Protein 4Z8G (pdb70)

Organism: Homo sapiens (NCBI:txid9606)

Structure (mmCIF, N/CA/C/O backbone):
data_4Z8G
#
_entry.id   4Z8G
#
_cell.length_a   53.468
_cell.length_b   53.936
_cell.length_c   75.604
_cell.angle_alpha   90.00
_cell.angle_beta   90.00
_cell.angle_gamma   90.00
#
_symmetry.space_group_name_H-M   'P 21 21 21'
#
loop_
_entity.id
_entity.type
_entity.pdbx_description
1 polymer 'Tropomodulin-1, Leiomodin-1 chimera (TP1 ABS2)'
2 non-polymer 'NICKEL (II) ION'
3 water water
#
loop_
_atom_site.group_PDB
_atom_site.id
_atom_site.type_symbol
_atom_site.label_atom_id
_atom_site.label_alt_id
_atom_site.label_comp_id
_atom_site.label_asym_id
_atom_site.label_entity_id
_atom_site.label_seq_id
_atom_site.pdbx_PDB_ins_code
_atom_site.Cartn_x
_atom_site.Cartn_y
_atom_site.Cartn_z
_atom_site.occupancy
_atom_site.B_iso_or_equiv
_atom_site.auth_seq_id
_atom_site.auth_comp_id
_atom_site.auth_asym_id
_atom_site.auth_atom_id
_atom_site.pdbx_PDB_model_num
ATOM 1 N N . GLU A 1 17 ? -12.576 45.287 -10.926 1.00 47.67 177 GLU A N 1
ATOM 2 C CA . GLU A 1 17 ? -13.909 44.961 -10.400 1.00 55.38 177 GLU A CA 1
ATOM 3 C C . GLU A 1 17 ? -13.767 44.551 -8.903 1.00 91.02 177 GLU A C 1
ATOM 4 O O . GLU A 1 17 ? -14.041 45.393 -8.046 1.00 85.82 177 GLU A O 1
ATOM 15 N N . PRO A 1 18 ? -13.317 43.301 -8.570 1.00 81.98 178 PRO A N 1
ATOM 16 C CA . PRO A 1 18 ? -13.057 43.098 -7.128 1.00 46.90 178 PRO A CA 1
ATOM 17 C C . PRO A 1 18 ? -11.872 43.902 -6.585 1.00 47.56 178 PRO A C 1
ATOM 18 O O . PRO A 1 18 ? -10.997 44.359 -7.333 1.00 78.96 178 PRO A O 1
ATOM 29 N N . ASN A 1 19 ? -11.850 44.038 -5.268 1.00 43.82 179 ASN A N 1
ATOM 30 C CA . ASN A 1 19 ? -10.998 44.997 -4.581 1.00 42.56 179 ASN A CA 1
ATOM 31 C C . ASN A 1 19 ? -10.892 44.589 -3.114 1.00 37.42 179 ASN A C 1
ATOM 32 O O . ASN A 1 19 ? -11.479 43.595 -2.727 1.00 62.45 179 ASN A O 1
ATOM 43 N N . SER A 1 20 ? -10.209 45.390 -2.302 1.00 76.63 180 SER A N 1
ATOM 44 C CA . SER A 1 20 ? -9.931 45.053 -0.892 1.00 60.89 180 SER A CA 1
ATOM 45 C C . SER A 1 20 ? -11.186 44.709 -0.096 1.00 57.46 180 SER A C 1
ATOM 46 O O . SER A 1 20 ? -11.105 44.014 0.940 1.00 42.10 180 SER A O 1
ATOM 54 N N . THR A 1 21 ? -12.330 45.221 -0.565 1.00 68.04 181 THR A N 1
ATOM 55 C CA . THR A 1 21 ? -13.616 44.930 0.065 1.00 47.48 181 THR A CA 1
ATOM 56 C C . THR A 1 21 ? -13.912 43.464 -0.043 1.00 72.90 181 THR A C 1
ATOM 57 O O . THR A 1 21 ? -14.126 42.785 0.983 1.00 70.15 181 THR A O 1
ATOM 68 N N . ASP A 1 22 ? -13.918 42.986 -1.296 1.00 41.56 182 ASP A N 1
ATOM 69 C CA . ASP A 1 22 ? -14.220 41.606 -1.564 1.00 31.48 182 ASP A CA 1
ATOM 70 C C . ASP A 1 22 ? -13.181 40.747 -0.909 1.00 33.22 182 ASP A C 1
ATOM 71 O O . ASP A 1 22 ? -13.501 39.695 -0.420 1.00 34.46 182 ASP A O 1
ATOM 80 N N . VAL A 1 23 ? -11.931 41.193 -0.888 1.00 31.30 183 VAL A N 1
ATOM 81 C CA . VAL A 1 23 ? -10.888 40.351 -0.313 1.00 29.43 183 VAL A CA 1
ATOM 82 C C . VAL A 1 23 ? -11.154 40.076 1.178 1.00 25.55 183 VAL A C 1
ATOM 83 O O . VAL A 1 23 ? -11.051 38.949 1.618 1.00 27.99 183 VAL A O 1
ATOM 96 N N . GLU A 1 24 ? -11.517 41.085 1.955 1.00 26.73 184 GLU A N 1
ATOM 97 C CA . GLU A 1 24 ? -11.754 40.856 3.381 1.00 26.56 184 GLU A CA 1
ATOM 98 C C . GLU A 1 24 ? -13.010 40.003 3.540 1.00 26.74 184 GLU A C 1
ATOM 99 O O . GLU A 1 24 ? -13.021 39.029 4.286 1.00 29.45 184 GLU A O 1
ATOM 111 N N . GLU A 1 25 ? -14.054 40.308 2.785 1.00 32.49 185 GLU A N 1
ATOM 112 C CA . GLU A 1 25 ? -15.330 39.613 2.960 1.00 29.20 185 GLU A CA 1
ATOM 113 C C . GLU A 1 25 ? -15.262 38.139 2.511 1.00 39.65 185 GLU A C 1
ATOM 114 O O . GLU A 1 25 ? -15.810 37.245 3.163 1.00 34.51 185 GLU A O 1
ATOM 126 N N . THR A 1 26 ? -14.610 37.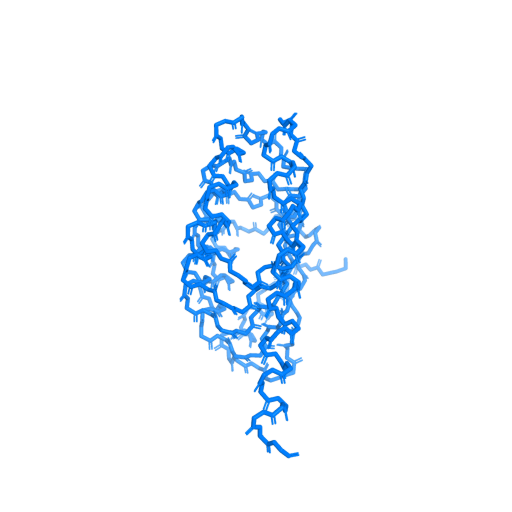890 1.380 1.00 27.39 186 THR A N 1
ATOM 127 C CA . THR A 1 26 ? -14.452 36.540 0.899 1.00 38.43 186 THR A CA 1
ATOM 128 C C . THR A 1 26 ? -13.668 35.710 1.918 1.00 26.93 186 THR A C 1
ATOM 129 O O . THR A 1 26 ? -13.995 34.570 2.167 1.00 30.40 186 THR A O 1
ATOM 140 N N . LEU A 1 27 ? -12.633 36.298 2.507 1.00 25.55 187 LEU A N 1
ATOM 141 C CA . LEU A 1 27 ? -11.826 35.600 3.505 1.00 30.35 187 LEU A CA 1
ATOM 142 C C . LEU A 1 27 ? -12.678 35.145 4.704 1.00 29.11 187 LEU A C 1
ATOM 143 O O . LEU A 1 27 ? -12.533 34.028 5.178 1.00 27.30 187 LEU A O 1
ATOM 159 N N . GLU A 1 28 ? -13.593 36.003 5.159 1.00 28.92 188 GLU A N 1
ATOM 160 C CA . GLU A 1 28 ? -14.475 35.668 6.259 1.00 37.36 188 GLU A CA 1
ATOM 161 C C . GLU A 1 28 ? -15.315 34.465 5.881 1.00 34.15 188 GLU A C 1
ATOM 162 O O . GLU A 1 28 ? -15.468 33.507 6.651 1.00 44.17 188 GLU A O 1
ATOM 174 N N . ARG A 1 29 ? -15.822 34.514 4.657 1.00 48.99 189 ARG A N 1
ATOM 175 C CA . ARG A 1 29 ? -16.650 33.455 4.099 1.00 60.08 189 ARG A CA 1
ATOM 176 C C . ARG A 1 29 ? -15.949 32.101 4.039 1.00 53.66 189 ARG A C 1
ATOM 177 O O . ARG A 1 29 ? -16.586 31.052 4.223 1.00 48.05 189 ARG A O 1
ATOM 198 N N . ILE A 1 30 ? -14.643 32.134 3.759 1.00 40.49 190 ILE A N 1
ATOM 199 C CA . ILE A 1 30 ? -13.814 30.935 3.782 1.00 38.07 190 ILE A CA 1
ATOM 200 C C . ILE A 1 30 ? -13.701 30.391 5.211 1.00 37.67 190 ILE A C 1
ATOM 201 O O . ILE A 1 30 ? -13.885 29.194 5.440 1.00 33.62 190 ILE A O 1
ATOM 217 N N . LYS A 1 31 ? -13.365 31.274 6.154 1.00 32.16 191 LYS A N 1
ATOM 218 C CA . LYS A 1 31 ? -13.266 30.904 7.566 1.00 37.79 191 LYS A CA 1
ATOM 219 C C . LYS A 1 31 ? -14.586 30.338 8.102 1.00 39.97 191 LYS A C 1
ATOM 220 O O . LYS A 1 31 ? -14.581 29.453 8.954 1.00 43.94 191 LYS A O 1
ATOM 239 N N . ASN A 1 32 ? -15.705 30.839 7.584 1.00 39.83 192 ASN A N 1
ATOM 240 C CA . ASN A 1 32 ? -17.021 30.363 8.004 1.00 46.26 192 ASN A CA 1
ATOM 241 C C . ASN A 1 32 ? -17.421 29.094 7.270 1.00 49.45 192 ASN A C 1
ATOM 242 O O . ASN A 1 32 ? -18.498 28.548 7.524 1.00 59.04 192 ASN A O 1
ATOM 253 N N . ASN A 1 33 ? -16.585 28.645 6.333 1.00 44.77 193 ASN A N 1
ATOM 254 C CA . ASN A 1 33 ? -16.890 27.459 5.551 1.00 44.48 193 ASN A CA 1
ATOM 255 C C . ASN A 1 33 ? -18.210 27.619 4.783 1.00 47.08 193 ASN A C 1
ATOM 256 O O . ASN A 1 33 ? -18.963 26.659 4.654 1.00 50.67 193 ASN A O 1
ATOM 267 N N . ASP A 1 34 ? -18.470 28.807 4.233 1.00 45.89 194 ASP A N 1
ATOM 268 C CA . ASP A 1 34 ? -19.733 29.045 3.532 1.00 49.25 194 ASP A CA 1
ATOM 269 C C . ASP A 1 34 ? -19.964 28.008 2.388 1.00 52.69 194 ASP A C 1
ATOM 270 O O . ASP A 1 34 ? -19.179 27.922 1.453 1.00 49.16 194 ASP A O 1
ATOM 279 N N . PRO A 1 35 ? -21.052 27.219 2.458 1.00 58.51 195 PRO A N 1
ATOM 280 C CA . PRO A 1 35 ? -21.238 26.181 1.425 1.00 61.02 195 PRO A CA 1
ATOM 281 C C . PRO A 1 35 ? -21.443 26.740 0.028 1.00 56.48 195 PRO A C 1
ATOM 282 O O . PRO A 1 35 ? -21.257 26.026 -0.928 1.00 57.60 195 PRO A O 1
ATOM 293 N N . LYS A 1 36 ? -21.794 28.008 -0.089 1.00 56.68 196 LYS A N 1
ATOM 294 C CA . LYS A 1 36 ? -22.041 28.597 -1.398 1.00 62.17 196 LYS A CA 1
ATOM 295 C C . LYS A 1 36 ? -20.759 29.165 -2.036 1.00 65.44 196 LYS A C 1
ATOM 296 O O . LYS A 1 36 ? -20.803 29.699 -3.154 1.00 51.72 196 LYS A O 1
ATOM 315 N N . LEU A 1 37 ? -19.623 29.062 -1.342 1.00 49.62 197 LEU A N 1
ATOM 316 C CA . LEU A 1 37 ? -18.383 29.535 -1.940 1.00 48.12 197 LEU A CA 1
ATOM 317 C C . LEU A 1 37 ? -17.510 28.324 -2.315 1.00 41.93 197 LEU A C 1
ATOM 318 O O . LEU A 1 37 ? -16.778 27.752 -1.501 1.00 40.86 197 LEU A O 1
ATOM 334 N N . GLU A 1 38 ? -17.595 27.986 -3.594 1.00 42.79 198 GLU A N 1
ATOM 335 C CA . GLU A 1 38 ? -16.848 26.880 -4.163 1.00 49.73 198 GLU A CA 1
ATOM 336 C C . GLU A 1 38 ? -15.608 27.263 -4.972 1.00 51.79 198 GLU A C 1
ATOM 337 O O . GLU A 1 38 ? -14.756 26.399 -5.276 1.00 40.00 198 GLU A O 1
ATOM 349 N N . GLU A 1 39 ? -15.510 28.559 -5.278 1.00 48.04 199 GLU A N 1
ATOM 350 C CA . GLU A 1 39 ? -14.425 29.121 -6.083 1.00 34.48 199 GLU A CA 1
ATOM 351 C C . GLU A 1 39 ? -13.948 30.457 -5.503 1.00 31.66 199 GLU A C 1
ATOM 352 O O . GLU A 1 39 ? -14.738 31.380 -5.312 1.00 39.78 199 GLU A O 1
ATOM 364 N N . VAL A 1 40 ? -12.649 30.556 -5.224 1.00 36.57 200 VAL A N 1
ATOM 365 C CA . VAL A 1 40 ? -12.022 31.813 -4.794 1.00 36.51 200 VAL A CA 1
ATOM 366 C C . VAL A 1 40 ? -11.111 32.272 -5.955 1.00 37.64 200 VAL A C 1
ATOM 367 O O . VAL A 1 40 ? -10.209 31.512 -6.396 1.00 26.77 200 VAL A O 1
ATOM 380 N N . ASN A 1 41 ? -11.379 33.460 -6.484 1.00 26.32 201 ASN A N 1
ATOM 381 C CA . ASN A 1 41 ? -10.571 34.045 -7.550 1.00 34.32 201 ASN A CA 1
ATOM 382 C C . ASN A 1 41 ? -10.100 35.458 -7.195 1.00 34.29 201 ASN A C 1
ATOM 383 O O . ASN A 1 41 ? -10.862 36.431 -7.198 1.00 26.28 201 ASN A O 1
ATOM 394 N N . LEU A 1 42 ? -8.807 35.537 -6.923 1.00 20.38 202 LEU A N 1
ATOM 395 C CA . LEU A 1 42 ? -8.134 36.766 -6.596 1.00 16.86 202 LEU A CA 1
ATOM 396 C C . LEU A 1 42 ? -7.345 37.340 -7.771 1.00 21.40 202 LEU A C 1
ATOM 397 O O . LEU A 1 42 ? -6.593 38.307 -7.617 1.00 21.61 202 LEU A O 1
ATOM 413 N N . ASN A 1 43 ? -7.460 36.688 -8.914 1.00 16.32 203 ASN A N 1
ATOM 414 C CA . ASN A 1 43 ? -6.615 36.977 -10.068 1.00 19.77 203 ASN A CA 1
ATOM 415 C C . ASN A 1 43 ? -6.585 38.468 -10.381 1.00 25.76 203 ASN A C 1
ATOM 416 O O . ASN A 1 43 ? -7.596 39.154 -10.420 1.00 28.51 203 ASN A O 1
ATOM 427 N N . ASN A 1 44 ? -5.373 38.962 -10.537 1.00 19.38 204 ASN A N 1
ATOM 428 C CA . ASN A 1 44 ? -5.143 40.325 -11.019 1.00 26.49 204 ASN A CA 1
ATOM 429 C C . ASN A 1 44 ? -5.473 41.369 -9.974 1.00 27.51 204 ASN A C 1
ATOM 430 O O . ASN A 1 44 ? -5.407 42.543 -10.284 1.00 21.02 204 ASN A O 1
ATOM 441 N N . ILE A 1 45 ? -5.894 40.971 -8.767 1.00 23.98 205 ILE A N 1
ATOM 442 C CA . ILE A 1 45 ? -6.118 41.963 -7.715 1.00 26.78 205 ILE A CA 1
ATOM 443 C C . ILE A 1 45 ? -4.765 42.386 -7.118 1.00 19.90 205 ILE A C 1
ATOM 444 O O . ILE A 1 45 ? -3.983 41.566 -6.651 1.00 23.13 205 ILE A O 1
ATOM 460 N N . ARG A 1 46 ? -4.462 43.665 -7.256 1.00 21.74 206 ARG A N 1
ATOM 461 C CA . ARG A 1 46 ? -3.195 44.285 -6.798 1.00 28.08 206 ARG A CA 1
ATOM 462 C C . ARG A 1 46 ? -3.236 44.731 -5.345 1.00 35.13 206 ARG A C 1
ATOM 463 O O . ARG A 1 46 ? -4.308 44.985 -4.809 1.00 23.12 206 ARG A O 1
ATOM 484 N N . ASN A 1 47 ? -2.079 44.813 -4.708 1.00 31.57 207 ASN A N 1
ATOM 485 C CA . ASN A 1 47 ? -1.999 45.395 -3.375 1.00 49.64 207 ASN A CA 1
ATOM 486 C C . ASN A 1 47 ? -2.732 44.603 -2.305 1.00 31.16 207 ASN A C 1
ATOM 487 O O . ASN A 1 47 ? -3.194 45.157 -1.301 1.00 31.19 207 ASN A O 1
ATOM 498 N N . ILE A 1 48 ? -2.873 43.302 -2.519 1.00 30.81 208 ILE A N 1
ATOM 499 C CA . ILE A 1 48 ? -3.282 42.424 -1.428 1.00 30.37 208 ILE A CA 1
ATOM 500 C C . ILE A 1 48 ? -2.031 42.231 -0.578 1.00 28.62 208 ILE A C 1
ATOM 501 O O . ILE A 1 48 ? -0.979 41.849 -1.102 1.00 29.02 208 ILE A O 1
ATOM 517 N N . PRO A 1 49 ? -2.118 42.542 0.719 1.00 30.27 209 PRO A N 1
ATOM 518 C CA . PRO A 1 49 ? -0.961 42.265 1.570 1.00 35.46 209 PRO A CA 1
ATOM 519 C C . PRO A 1 49 ? -0.590 40.797 1.553 1.00 32.91 209 PRO A C 1
ATOM 520 O O . PRO A 1 49 ? -1.486 39.924 1.654 1.00 28.11 209 PRO A O 1
ATOM 531 N N . ILE A 1 50 ? 0.707 40.542 1.468 1.00 21.09 210 ILE A N 1
ATOM 532 C CA . ILE A 1 50 ? 1.206 39.188 1.617 1.00 29.33 210 ILE A CA 1
ATOM 533 C C . ILE A 1 50 ? 0.548 38.471 2.815 1.00 28.45 210 ILE A C 1
ATOM 534 O O . ILE A 1 50 ? 0.091 37.352 2.643 1.00 24.70 210 ILE A O 1
ATOM 550 N N . PRO A 1 51 ? 0.458 39.114 4.009 1.00 28.12 211 PRO A N 1
ATOM 551 C CA . PRO A 1 51 ? -0.153 38.332 5.110 1.00 27.54 211 PRO A CA 1
ATOM 552 C C . PRO A 1 51 ? -1.635 38.048 4.900 1.00 37.45 211 PRO A C 1
ATOM 553 O O . PRO A 1 51 ? -2.198 37.097 5.487 1.00 26.42 211 PRO A O 1
ATOM 564 N N . THR A 1 52 ? -2.289 38.874 4.088 1.00 33.40 212 THR A N 1
ATOM 565 C CA . THR A 1 52 ? -3.667 38.555 3.744 1.00 35.69 212 THR A CA 1
ATOM 566 C C . THR A 1 52 ? -3.698 37.323 2.843 1.00 25.65 212 THR A C 1
ATOM 567 O O . THR A 1 52 ? -4.513 36.424 3.073 1.00 30.25 212 THR A O 1
ATOM 578 N N . LEU A 1 53 ? -2.792 37.251 1.861 1.00 31.91 213 LEU A N 1
ATOM 579 C CA . LEU A 1 53 ? -2.718 36.060 0.996 1.00 27.30 213 LEU A CA 1
ATOM 580 C C . LEU A 1 53 ? -2.420 34.822 1.858 1.00 24.93 213 LEU A C 1
ATOM 581 O O . LEU A 1 53 ? -3.028 33.783 1.677 1.00 23.73 213 LEU A O 1
ATOM 597 N N . LYS A 1 54 ? -1.523 34.958 2.830 1.00 40.47 214 LYS A N 1
ATOM 598 C CA . LYS A 1 54 ? -1.249 33.864 3.752 1.00 34.81 214 LYS A CA 1
ATOM 599 C C . LYS A 1 54 ? -2.492 33.476 4.523 1.00 34.80 214 LYS A C 1
ATOM 600 O O . LYS A 1 54 ? -2.750 32.302 4.764 1.00 26.00 214 LYS A O 1
ATOM 619 N N . ALA A 1 55 ? -3.277 34.454 4.925 1.00 31.12 215 ALA A N 1
ATOM 620 C CA . ALA A 1 55 ? -4.437 34.126 5.747 1.00 28.84 215 ALA A CA 1
ATOM 621 C C . ALA A 1 55 ? -5.436 33.314 4.943 1.00 27.11 215 ALA A C 1
ATOM 622 O O . ALA A 1 55 ? -6.127 32.452 5.492 1.00 28.77 215 ALA A O 1
ATOM 629 N N . TYR A 1 56 ? -5.513 33.595 3.640 1.00 23.85 216 TYR A N 1
ATOM 630 C CA . TYR A 1 56 ? -6.365 32.826 2.734 1.00 32.97 216 TYR A CA 1
ATOM 631 C C . TYR A 1 56 ? -5.988 31.353 2.760 1.00 35.79 216 TYR A C 1
ATOM 632 O O . TYR A 1 56 ? -6.849 30.458 2.827 1.00 27.48 216 TYR A O 1
ATOM 650 N N . ALA A 1 57 ? -4.683 31.126 2.663 1.00 25.52 217 ALA A N 1
ATOM 651 C CA . ALA A 1 57 ? -4.123 29.786 2.680 1.00 28.48 217 ALA A CA 1
ATOM 652 C C . ALA A 1 57 ? -4.459 29.099 3.994 1.00 27.37 217 ALA A C 1
ATOM 653 O O . ALA A 1 57 ? -4.921 27.956 3.997 1.00 32.47 217 ALA A O 1
ATOM 660 N N . GLU A 1 58 ? -4.255 29.810 5.101 1.00 30.96 218 GLU A N 1
ATOM 661 C CA . GLU A 1 58 ? -4.501 29.276 6.445 1.00 34.68 218 GLU A CA 1
ATOM 662 C C . GLU A 1 58 ? -5.981 28.928 6.627 1.00 41.60 218 GLU A C 1
ATOM 663 O O . GLU A 1 58 ? -6.332 27.872 7.142 1.00 42.99 218 GLU A O 1
ATOM 675 N N . ALA A 1 59 ? -6.852 29.812 6.185 1.00 35.94 219 ALA A N 1
ATOM 676 C CA . ALA A 1 59 ? -8.278 29.579 6.287 1.00 33.34 219 ALA A CA 1
ATOM 677 C C . ALA A 1 59 ? -8.728 28.390 5.462 1.00 37.25 219 ALA A C 1
ATOM 678 O O . ALA A 1 59 ? -9.737 27.754 5.776 1.00 44.72 219 ALA A O 1
ATOM 685 N N . LEU A 1 60 ? -8.028 28.124 4.357 1.00 39.91 220 LEU A N 1
ATOM 686 C CA . LEU A 1 60 ? -8.524 27.126 3.420 1.00 34.24 220 LEU A CA 1
ATOM 687 C C . LEU A 1 60 ? -8.212 25.722 3.922 1.00 35.65 220 LEU A C 1
ATOM 688 O O . LEU A 1 60 ? -8.804 24.783 3.438 1.00 33.09 220 LEU A O 1
ATOM 704 N N . LYS A 1 61 ? -7.318 25.615 4.913 1.00 42.21 221 LYS A N 1
ATOM 705 C CA . LYS A 1 61 ? -6.858 24.324 5.446 1.00 42.45 221 LYS A CA 1
ATOM 706 C C . LYS A 1 61 ? -8.032 23.387 5.766 1.00 52.23 221 LYS A C 1
ATOM 707 O O . LYS A 1 61 ? -8.081 22.245 5.303 1.00 51.46 221 LYS A O 1
ATOM 726 N N . GLU A 1 62 ? -8.953 23.875 6.591 1.00 53.13 222 GLU A N 1
ATOM 727 C CA . GLU A 1 62 ? -10.152 23.142 6.954 1.00 55.21 222 GLU A CA 1
ATOM 728 C C . GLU A 1 62 ? -11.418 23.538 6.171 1.00 65.15 222 GLU A C 1
ATOM 729 O O . GLU A 1 62 ? -12.492 23.044 6.474 1.00 67.61 222 GLU A O 1
ATOM 741 N N . ASN A 1 63 ? -11.319 24.422 5.178 1.00 60.35 223 ASN A N 1
ATOM 742 C CA . ASN A 1 63 ? -12.486 24.691 4.336 1.00 45.63 223 ASN A CA 1
ATOM 743 C C . ASN A 1 63 ? -12.811 23.480 3.491 1.00 44.55 223 ASN A C 1
ATOM 744 O O . ASN A 1 63 ? -11.928 22.830 2.967 1.00 42.05 223 ASN A O 1
ATOM 755 N N . SER A 1 64 ? -14.074 23.108 3.511 1.00 43.73 224 SER A N 1
ATOM 756 C CA A SER A 1 64 ? -14.508 21.888 2.870 0.33 48.99 224 SER A CA 1
ATOM 757 C CA B SER A 1 64 ? -14.516 21.886 2.864 0.67 48.98 224 SER A CA 1
ATOM 758 C C . SER A 1 64 ? -15.271 22.121 1.584 1.00 45.74 224 SER A C 1
ATOM 759 O O . SER A 1 64 ? -15.618 21.166 0.907 1.00 53.70 224 SER A O 1
ATOM 774 N N . TYR A 1 65 ? -15.587 23.381 1.281 1.00 42.18 225 TYR A N 1
ATOM 775 C CA . TYR A 1 65 ? -16.248 23.690 0.001 1.00 43.13 225 TYR A CA 1
ATOM 776 C C . TYR A 1 65 ? -15.443 24.322 -1.164 1.00 65.19 225 TYR A C 1
ATOM 777 O O . TYR A 1 65 ? -15.952 24.353 -2.296 1.00 41.56 225 TYR A O 1
ATOM 795 N N . VAL A 1 66 ? -14.193 24.738 -0.96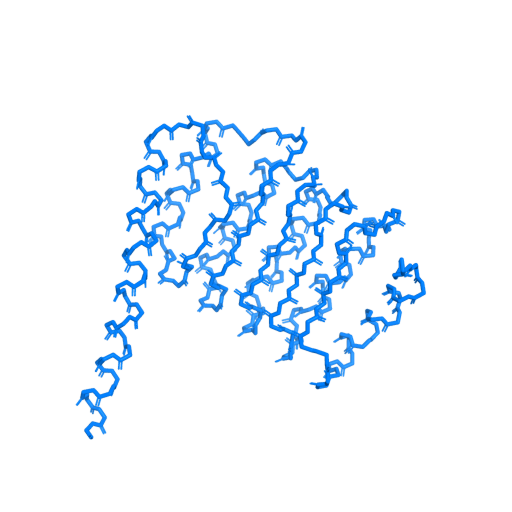5 1.00 45.24 226 VAL A N 1
ATOM 796 C CA . VAL A 1 66 ? -13.562 25.511 -2.042 1.00 39.29 226 VAL A CA 1
ATOM 797 C C . VAL A 1 66 ? -12.808 24.540 -2.940 1.00 30.14 226 VAL A C 1
ATOM 798 O O . VAL A 1 66 ? -11.866 23.889 -2.518 1.00 33.87 226 VAL A O 1
ATOM 811 N N . LYS A 1 67 ? -13.310 24.396 -4.149 1.00 30.25 227 LYS A N 1
ATOM 812 C CA . LYS A 1 67 ? -12.721 23.508 -5.151 1.00 36.55 227 LYS A CA 1
ATOM 813 C C . LYS A 1 67 ? -11.575 24.081 -5.992 1.00 47.13 227 LYS A C 1
ATOM 814 O O . LYS A 1 67 ? -10.657 23.343 -6.385 1.00 37.13 227 LYS A O 1
ATOM 833 N N . LYS A 1 68 ? -11.685 25.379 -6.295 1.00 39.04 228 LYS A N 1
ATOM 834 C CA . LYS A 1 68 ? -10.701 26.155 -7.059 1.00 35.59 228 LYS A CA 1
ATOM 835 C C . LYS A 1 68 ? -10.187 27.413 -6.319 1.00 36.56 228 LYS A C 1
ATOM 836 O O . LYS A 1 68 ? -10.982 28.254 -5.911 1.00 25.89 228 LYS A O 1
ATOM 855 N N . PHE A 1 69 ? -8.870 27.547 -6.158 1.00 34.15 229 PHE A N 1
ATOM 856 C CA . PHE A 1 69 ? -8.258 28.766 -5.601 1.00 33.41 229 PHE A CA 1
ATOM 857 C C . PHE A 1 69 ? -7.314 29.372 -6.687 1.00 28.22 229 PHE A C 1
ATOM 858 O O . PHE A 1 69 ? -6.371 28.722 -7.126 1.00 18.43 229 PHE A O 1
ATOM 875 N N . ALA A 1 70 ? -7.610 30.593 -7.149 1.00 18.33 365 ALA A N 1
ATOM 876 C CA . ALA A 1 70 ? -6.794 31.302 -8.174 1.00 22.97 365 ALA A CA 1
ATOM 877 C C . ALA A 1 70 ? -6.365 32.644 -7.619 1.00 23.73 365 ALA A C 1
ATOM 878 O O . ALA A 1 70 ? -7.167 33.384 -7.033 1.00 22.62 365 ALA A O 1
ATOM 885 N N . LEU A 1 71 ? -5.067 32.778 -7.480 1.00 22.03 366 LEU A N 1
ATOM 886 C CA . LEU A 1 71 ? -4.402 34.014 -7.083 1.00 28.55 366 LEU A CA 1
ATOM 887 C C . LEU A 1 71 ? -3.455 34.631 -8.080 1.00 30.57 366 LEU A C 1
ATOM 888 O O . LEU A 1 71 ? -2.362 35.051 -7.626 1.00 15.26 366 LEU A O 1
ATOM 904 N N . ALA A 1 72 ? -3.591 34.329 -9.355 1.00 23.89 367 ALA A N 1
ATOM 905 C CA . ALA A 1 72 ? -2.629 34.839 -10.356 1.00 28.82 367 ALA A CA 1
ATOM 906 C C . ALA A 1 72 ? -2.369 36.389 -10.295 1.00 20.24 367 ALA A C 1
ATOM 907 O O . ALA A 1 72 ? -3.257 37.218 -10.013 1.00 22.16 367 ALA A O 1
ATOM 914 N N . ASN A 1 73 ? -1.108 36.767 -10.466 1.00 22.60 368 ASN A N 1
ATOM 915 C CA . ASN A 1 73 ? -0.778 38.152 -10.707 1.00 18.05 368 ASN A CA 1
ATOM 916 C C . ASN A 1 73 ? -1.155 39.000 -9.475 1.00 22.91 368 ASN A C 1
ATOM 917 O O . ASN A 1 73 ? -1.752 40.045 -9.594 1.00 19.80 368 ASN A O 1
ATOM 928 N N . THR A 1 74 ? -0.959 38.425 -8.295 1.00 22.24 369 THR A N 1
ATOM 929 C CA . THR A 1 74 ? -1.114 39.109 -7.021 1.00 18.89 369 THR A CA 1
ATOM 930 C C . THR A 1 74 ? 0.184 39.542 -6.299 1.00 20.74 369 THR A C 1
ATOM 931 O O . THR A 1 74 ? 0.108 39.973 -5.131 1.00 20.08 369 THR A O 1
ATOM 942 N N . ARG A 1 75 ? 1.340 39.318 -6.930 1.00 24.40 370 ARG A N 1
ATOM 943 C CA . ARG A 1 75 ? 2.653 39.454 -6.281 1.00 26.88 370 ARG A CA 1
ATOM 944 C C . ARG A 1 75 ? 2.826 38.476 -5.144 1.00 26.95 370 ARG A C 1
ATOM 945 O O . ARG A 1 75 ? 3.564 38.745 -4.209 1.00 22.50 370 ARG A O 1
ATOM 966 N N . ALA A 1 76 ? 2.171 37.328 -5.221 1.00 23.70 371 ALA A N 1
ATOM 967 C CA . ALA A 1 76 ? 2.419 36.319 -4.199 1.00 21.53 371 ALA A CA 1
ATOM 968 C C . ALA A 1 76 ? 3.896 35.946 -4.242 1.00 22.15 371 ALA A C 1
ATOM 969 O O . ALA A 1 76 ? 4.481 35.809 -5.335 1.00 24.25 371 ALA A O 1
ATOM 976 N N . ASP A 1 77 ? 4.512 35.827 -3.066 1.00 24.79 372 ASP A N 1
ATOM 977 C CA . ASP A 1 77 ? 5.916 35.373 -2.977 1.00 25.48 372 ASP A CA 1
ATOM 978 C C . ASP A 1 77 ? 6.050 34.020 -2.264 1.00 19.00 372 ASP A C 1
ATOM 979 O O . ASP A 1 77 ? 5.040 33.329 -2.042 1.00 26.61 372 ASP A O 1
ATOM 988 N N . ASP A 1 78 ? 7.302 33.621 -1.977 1.00 21.82 373 ASP A N 1
ATOM 989 C CA . ASP A 1 78 ? 7.591 32.345 -1.332 1.00 22.89 373 ASP A CA 1
ATOM 990 C C . ASP A 1 78 ? 6.914 32.146 -0.003 1.00 28.56 373 ASP A C 1
ATOM 991 O O . ASP A 1 78 ? 6.563 31.010 0.351 1.00 28.58 373 ASP A O 1
ATOM 1000 N N . HIS A 1 79 ? 6.681 33.227 0.722 1.00 25.06 374 HIS A N 1
ATOM 1001 C CA . HIS A 1 79 ? 5.957 33.122 1.975 1.00 23.03 374 HIS A CA 1
ATOM 1002 C C . HIS A 1 79 ? 4.589 32.658 1.675 1.00 21.40 374 HIS A C 1
ATOM 1003 O O . HIS A 1 79 ? 4.014 31.918 2.447 1.00 21.50 374 HIS A O 1
ATOM 1017 N N . VAL A 1 80 ? 4.043 33.114 0.549 1.00 30.01 375 VAL A N 1
ATOM 1018 C CA . VAL A 1 80 ? 2.709 32.682 0.189 1.00 23.51 375 VAL A CA 1
ATOM 1019 C C . VAL A 1 80 ? 2.801 31.206 -0.219 1.00 17.50 375 VAL A C 1
ATOM 1020 O O . VAL A 1 80 ? 1.964 30.401 0.198 1.00 21.68 375 VAL A O 1
ATOM 1033 N N . ALA A 1 81 ? 3.817 30.849 -1.009 1.00 25.48 376 ALA A N 1
ATOM 1034 C CA . ALA A 1 81 ? 3.972 29.459 -1.476 1.00 20.53 376 ALA A CA 1
ATOM 1035 C C . ALA A 1 81 ? 4.088 28.506 -0.284 1.00 29.81 376 ALA A C 1
ATOM 1036 O O . ALA A 1 81 ? 3.379 27.495 -0.249 1.00 27.63 376 ALA A O 1
ATOM 1043 N N . PHE A 1 82 ? 4.943 28.844 0.694 1.00 32.94 377 PHE A N 1
ATOM 1044 C CA . PHE A 1 82 ? 5.038 28.053 1.933 1.00 39.46 377 PHE A CA 1
ATOM 1045 C C . PHE A 1 82 ? 3.675 27.920 2.630 1.00 34.05 377 PHE A C 1
ATOM 1046 O O . PHE A 1 82 ? 3.258 26.821 3.019 1.00 31.74 377 PHE A O 1
ATOM 1063 N N . ALA A 1 83 ? 2.966 29.026 2.783 1.00 27.79 378 ALA A N 1
ATOM 1064 C CA . ALA A 1 83 ? 1.648 28.961 3.426 1.00 28.20 378 ALA A CA 1
ATOM 1065 C C . ALA A 1 83 ? 0.718 27.981 2.687 1.00 38.47 378 ALA A C 1
ATOM 1066 O O . ALA A 1 83 ? -0.079 27.243 3.293 1.00 31.58 378 ALA A O 1
ATOM 1073 N N . ILE A 1 84 ? 0.861 27.945 1.369 1.00 29.17 379 ILE A N 1
ATOM 1074 C CA . ILE A 1 84 ? -0.043 27.181 0.524 1.00 23.09 379 ILE A CA 1
ATOM 1075 C C . ILE A 1 84 ? 0.345 25.732 0.621 1.00 22.01 379 ILE A C 1
ATOM 1076 O O . ILE A 1 84 ? -0.513 24.856 0.646 1.00 23.39 379 ILE A O 1
ATOM 1092 N N . ALA A 1 85 ? 1.652 25.493 0.673 1.00 25.84 380 ALA A N 1
ATOM 1093 C CA . ALA A 1 85 ? 2.161 24.126 0.841 1.00 28.52 380 ALA A CA 1
ATOM 1094 C C . ALA A 1 85 ? 1.585 23.495 2.127 1.00 36.35 380 ALA A C 1
ATOM 1095 O O . ALA A 1 85 ? 1.034 22.393 2.079 1.00 28.05 380 ALA A O 1
ATOM 1102 N N . ILE A 1 86 ? 1.697 24.209 3.258 1.00 34.66 381 ILE A N 1
ATOM 1103 C CA . ILE A 1 86 ? 1.120 23.747 4.522 1.00 39.25 381 ILE A CA 1
ATOM 1104 C C . ILE A 1 86 ? -0.338 23.383 4.352 1.00 40.91 381 ILE A C 1
ATOM 1105 O O . ILE A 1 86 ? -0.759 22.294 4.748 1.00 33.93 381 ILE A O 1
ATOM 1121 N N . MET A 1 87 ? -1.102 24.304 3.773 1.00 30.42 382 MET A N 1
ATOM 1122 C CA . MET A 1 87 ? -2.510 24.094 3.523 1.00 43.84 382 MET A CA 1
ATOM 1123 C C . MET A 1 87 ? -2.782 22.875 2.651 1.00 46.97 382 MET A C 1
ATOM 1124 O O . MET A 1 87 ? -3.849 22.247 2.754 1.00 30.72 382 MET A O 1
ATOM 1138 N N . LEU A 1 88 ? -1.848 22.572 1.756 1.00 28.47 383 LEU A N 1
ATOM 1139 C CA . LEU A 1 88 ? -2.091 21.486 0.805 1.00 36.02 383 LEU A CA 1
ATOM 1140 C C . LEU A 1 88 ? -1.986 20.100 1.486 1.00 33.05 383 LEU A C 1
ATOM 1141 O O . LEU A 1 88 ? -2.605 19.111 1.031 1.00 35.13 383 LEU A O 1
ATOM 1157 N N . LYS A 1 89 ? -1.171 20.038 2.535 1.00 28.80 384 LYS A N 1
ATOM 1158 C CA . LYS A 1 89 ? -1.015 18.842 3.370 1.00 32.13 384 LYS A CA 1
ATOM 1159 C C . LYS A 1 89 ? -2.283 18.449 4.121 1.00 39.58 384 LYS A C 1
ATOM 1160 O O . LYS A 1 89 ? -2.461 17.287 4.451 1.00 41.49 384 LYS A O 1
ATOM 1179 N N . ALA A 1 90 ? -3.171 19.416 4.327 1.00 41.64 385 ALA A N 1
ATOM 1180 C CA . ALA A 1 90 ? -4.401 19.280 5.112 1.00 41.52 385 ALA A CA 1
ATOM 1181 C C . ALA A 1 90 ? -5.639 19.270 4.230 1.00 49.26 385 ALA A C 1
ATOM 1182 O O . ALA A 1 90 ? -6.523 18.449 4.418 1.00 44.43 385 ALA A O 1
ATOM 1189 N N . ASN A 1 91 ? -5.807 20.303 3.413 1.00 40.26 386 ASN A N 1
ATOM 1190 C CA . ASN A 1 91 ? -6.955 20.391 2.500 1.00 32.54 386 ASN A CA 1
ATOM 1191 C C . ASN A 1 91 ? -7.154 19.150 1.596 1.00 32.56 386 ASN A C 1
ATOM 1192 O O . ASN A 1 91 ? -6.201 18.572 1.061 1.00 35.47 386 ASN A O 1
ATOM 1203 N N . LYS A 1 92 ? -8.369 18.627 1.672 1.00 38.43 387 LYS A N 1
ATOM 1204 C CA . LYS A 1 92 ? -8.884 17.508 0.875 1.00 39.81 387 LYS A CA 1
ATOM 1205 C C . LYS A 1 92 ? -9.906 17.883 -0.225 1.00 48.74 387 LYS A C 1
ATOM 1206 O O . LYS A 1 92 ? -10.518 16.995 -0.843 1.00 38.09 387 LYS A O 1
ATOM 1225 N N . THR A 1 93 ? -10.159 19.182 -0.380 1.00 40.57 388 THR A N 1
ATOM 1226 C CA . THR A 1 93 ? -11.198 19.736 -1.254 1.00 40.11 388 THR A CA 1
ATOM 1227 C C . THR A 1 93 ? -10.621 20.394 -2.526 1.00 33.82 388 THR A C 1
ATOM 1228 O O . THR A 1 93 ? -11.217 20.228 -3.580 1.00 33.99 388 THR A O 1
ATOM 1239 N N . ILE A 1 94 ? -9.656 21.313 -2.407 1.00 29.87 389 ILE A N 1
ATOM 1240 C CA . ILE A 1 94 ? -9.193 22.055 -3.607 1.00 28.99 389 ILE A CA 1
ATOM 1241 C C . ILE A 1 94 ? -8.566 21.144 -4.685 1.00 24.29 389 ILE A C 1
ATOM 1242 O O . ILE A 1 94 ? -7.558 20.440 -4.479 1.00 29.49 389 ILE A O 1
ATOM 1258 N N . THR A 1 95 ? -9.210 21.164 -5.848 1.00 24.85 390 THR A N 1
ATOM 1259 C CA . THR A 1 95 ? -8.714 20.409 -7.015 1.00 22.69 390 THR A CA 1
ATOM 1260 C C . THR A 1 95 ? -7.949 21.233 -8.048 1.00 21.70 390 THR A C 1
ATOM 1261 O O . THR A 1 95 ? -7.258 20.673 -8.899 1.00 18.04 390 THR A O 1
ATOM 1272 N N . SER A 1 96 ? -8.050 22.560 -7.975 1.00 25.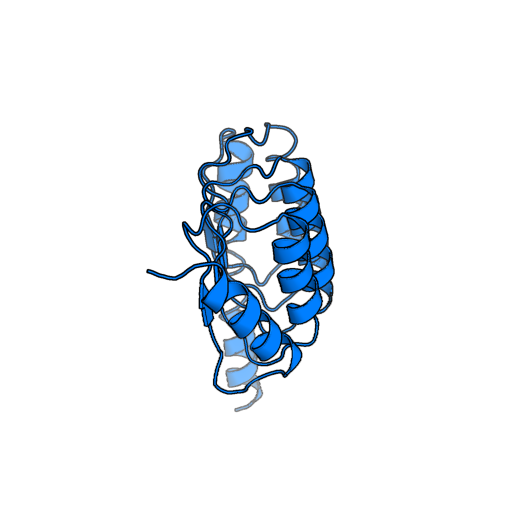26 391 SER A N 1
ATOM 1273 C CA . SER A 1 96 ? -7.378 23.383 -8.966 1.00 21.76 391 SER A CA 1
ATOM 1274 C C . SER A 1 96 ? -6.816 24.605 -8.271 1.00 30.47 391 SER A C 1
ATOM 1275 O O . SER A 1 96 ? -7.572 25.310 -7.615 1.00 20.14 391 SER A O 1
ATOM 1283 N N . LEU A 1 97 ? -5.513 24.836 -8.456 1.00 18.03 392 LEU A N 1
ATOM 1284 C CA . LEU A 1 97 ? -4.757 25.939 -7.854 1.00 23.31 392 LEU A CA 1
ATOM 1285 C C . LEU A 1 97 ? -3.964 26.687 -8.924 1.00 15.98 392 LEU A C 1
ATOM 1286 O O . LEU A 1 97 ? -3.152 26.056 -9.627 1.00 22.60 392 LEU A O 1
ATOM 1302 N N . ASN A 1 98 ? -4.228 27.987 -9.054 1.00 17.09 393 ASN A N 1
ATOM 1303 C CA . ASN A 1 98 ? -3.586 28.887 -10.026 1.00 13.58 393 ASN A CA 1
ATOM 1304 C C . ASN A 1 98 ? -2.714 29.972 -9.374 1.00 14.70 393 ASN A C 1
ATOM 1305 O O . ASN A 1 98 ? -3.170 30.884 -8.668 1.00 18.26 393 ASN A O 1
ATOM 1316 N N . LEU A 1 99 ? -1.428 29.774 -9.530 1.00 14.71 394 LEU A N 1
ATOM 1317 C CA . LEU A 1 99 ? -0.377 30.663 -9.049 1.00 18.00 394 LEU A CA 1
ATOM 1318 C C . LEU A 1 99 ? 0.285 31.513 -10.135 1.00 16.69 394 LEU A C 1
ATOM 1319 O O . LEU A 1 99 ? 1.395 31.998 -9.915 1.00 13.61 394 LEU A O 1
ATOM 1335 N N . ASP A 1 100 ? -0.256 31.523 -11.343 1.00 19.72 395 ASP A 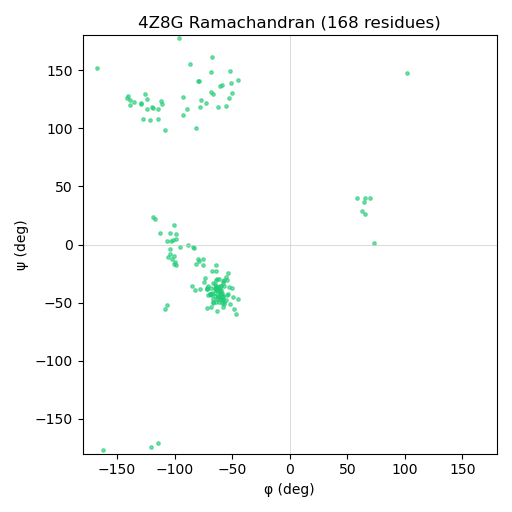N 1
ATOM 1336 C CA . ASP A 1 100 ? 0.451 32.182 -12.445 1.00 21.76 395 ASP A CA 1
ATOM 1337 C C . ASP A 1 100 ? 0.867 33.634 -12.112 1.00 13.28 395 ASP A C 1
ATOM 1338 O O . ASP A 1 100 ? 0.221 34.337 -11.345 1.00 14.36 395 ASP A O 1
ATOM 1347 N N . SER A 1 101 ? 1.974 34.027 -12.726 1.00 21.02 396 SER A N 1
ATOM 1348 C CA . SER A 1 101 ? 2.363 35.429 -12.900 1.00 19.38 396 SER A CA 1
ATOM 1349 C C . SER A 1 101 ? 2.674 36.145 -11.591 1.00 24.39 396 SER A C 1
ATOM 1350 O O . SER A 1 101 ? 2.348 37.325 -11.421 1.00 23.58 396 SER A O 1
ATOM 1358 N N . ASN A 1 102 ? 3.339 35.411 -10.708 1.00 21.14 397 ASN A N 1
ATOM 1359 C CA . ASN A 1 102 ? 3.641 35.830 -9.345 1.00 14.45 397 ASN A CA 1
ATOM 1360 C C . ASN A 1 102 ? 5.162 35.845 -9.108 1.00 30.10 397 ASN A C 1
ATOM 1361 O O . ASN A 1 102 ? 5.962 35.808 -10.045 1.00 20.06 397 ASN A O 1
ATOM 1372 N N . HIS A 1 103 ? 5.558 36.097 -7.869 1.00 17.00 398 HIS A N 1
ATOM 1373 C CA . HIS A 1 103 ? 6.971 36.214 -7.509 1.00 22.28 398 HIS A CA 1
ATOM 1374 C C . HIS A 1 103 ? 7.518 34.950 -6.856 1.00 24.82 398 HIS A C 1
ATOM 1375 O O . HIS A 1 103 ? 8.409 35.031 -5.998 1.00 23.17 398 HIS A O 1
ATOM 1389 N N . ILE A 1 104 ? 6.802 33.839 -6.999 1.00 26.56 399 ILE A N 1
ATOM 1390 C CA . ILE A 1 104 ? 7.279 32.576 -6.437 1.00 20.30 399 ILE A CA 1
ATOM 1391 C C . ILE A 1 104 ? 8.558 32.043 -7.127 1.00 24.72 399 ILE A C 1
ATOM 1392 O O . ILE A 1 104 ? 8.621 31.949 -8.350 1.00 28.22 399 ILE A O 1
ATOM 1408 N N . THR A 1 105 ? 9.563 31.695 -6.314 1.00 24.38 400 THR A N 1
ATOM 1409 C CA . THR A 1 105 ? 10.833 31.171 -6.801 1.00 29.97 400 THR A CA 1
ATOM 1410 C C . THR A 1 105 ? 10.813 29.646 -6.743 1.00 23.00 400 THR A C 1
ATOM 1411 O O . THR A 1 105 ? 9.853 29.029 -6.273 1.00 25.68 400 THR A O 1
ATOM 1422 N N . GLY A 1 106 ? 11.890 29.035 -7.210 1.00 25.83 401 GLY A N 1
ATOM 1423 C CA . GLY A 1 106 ? 11.988 27.587 -7.160 1.00 26.71 401 GLY A CA 1
ATOM 1424 C C . GLY A 1 106 ? 11.813 27.009 -5.764 1.00 29.67 401 GLY A C 1
ATOM 1425 O O . GLY A 1 106 ? 11.373 25.865 -5.629 1.00 27.73 401 GLY A O 1
ATOM 1429 N N . LYS A 1 107 ? 12.155 27.770 -4.717 1.00 32.51 402 LYS A N 1
ATOM 1430 C CA . LYS A 1 107 ? 11.995 27.248 -3.345 1.00 32.84 402 LYS A CA 1
ATOM 1431 C C . LYS A 1 107 ? 10.544 27.058 -3.008 1.00 28.73 402 LYS A C 1
ATOM 1432 O O . LYS A 1 107 ? 10.149 26.059 -2.402 1.00 36.45 402 LYS A O 1
ATOM 1451 N N . GLY A 1 108 ? 9.757 28.076 -3.327 1.00 29.94 403 GLY A N 1
ATOM 1452 C CA . GLY A 1 108 ? 8.342 28.036 -3.034 1.00 30.18 403 GLY A CA 1
ATOM 1453 C C . GLY A 1 108 ? 7.733 26.913 -3.851 1.00 26.75 403 GLY A C 1
ATOM 1454 O O . GLY A 1 108 ? 6.874 26.181 -3.374 1.00 21.32 403 GLY A O 1
ATOM 1458 N N . ILE A 1 109 ? 8.216 26.739 -5.074 1.00 21.74 404 ILE A N 1
ATOM 1459 C CA . ILE A 1 109 ? 7.648 25.713 -5.924 1.00 36.65 404 ILE A CA 1
ATOM 1460 C C . ILE A 1 109 ? 7.980 24.321 -5.382 1.00 36.17 404 ILE A C 1
ATOM 1461 O O . ILE A 1 109 ? 7.117 23.464 -5.356 1.00 21.96 404 ILE A O 1
ATOM 1477 N N . LEU A 1 110 ? 9.211 24.093 -4.940 1.00 32.75 405 LEU A N 1
ATOM 1478 C CA . LEU A 1 110 ? 9.557 22.795 -4.312 1.00 31.50 405 LEU A CA 1
ATOM 1479 C C . LEU A 1 110 ? 8.719 22.489 -3.074 1.00 30.41 405 LEU A C 1
ATOM 1480 O O . LEU A 1 110 ? 8.264 21.348 -2.893 1.00 32.56 405 LEU A O 1
ATOM 1496 N N . ALA A 1 111 ? 8.519 23.488 -2.219 1.00 25.96 406 ALA A N 1
ATOM 1497 C CA . ALA A 1 111 ? 7.677 23.300 -1.035 1.00 35.50 406 ALA A CA 1
ATOM 1498 C C . ALA A 1 111 ? 6.291 22.762 -1.395 1.00 31.09 406 ALA A C 1
ATOM 1499 O O . ALA A 1 111 ? 5.753 21.851 -0.720 1.00 31.96 406 ALA A O 1
ATOM 1506 N N . ILE A 1 112 ? 5.718 23.325 -2.467 1.00 28.71 407 ILE A N 1
ATOM 1507 C CA . ILE A 1 112 ? 4.418 22.887 -2.962 1.00 20.42 407 ILE A CA 1
ATOM 1508 C C . ILE A 1 112 ? 4.543 21.423 -3.445 1.00 24.67 407 ILE A C 1
ATOM 1509 O O . ILE A 1 112 ? 3.760 20.560 -3.042 1.00 24.08 407 ILE A O 1
ATOM 1525 N N . PHE A 1 113 ? 5.539 21.105 -4.256 1.00 20.16 408 PHE A N 1
ATOM 1526 C CA . PHE A 1 113 ? 5.658 19.707 -4.682 1.00 30.41 408 PHE A CA 1
ATOM 1527 C C . PHE A 1 113 ? 5.948 18.720 -3.531 1.00 36.08 408 PHE A C 1
ATOM 1528 O O . PHE A 1 113 ? 5.433 17.593 -3.529 1.00 34.88 408 PHE A O 1
ATOM 1545 N N . ARG A 1 114 ? 6.727 19.131 -2.538 1.00 40.80 409 ARG A N 1
ATOM 1546 C CA . ARG A 1 114 ? 6.846 18.316 -1.322 1.00 38.19 409 ARG A CA 1
ATOM 1547 C C . ARG A 1 114 ? 5.491 18.154 -0.646 1.00 29.15 409 ARG A C 1
ATOM 1548 O O . ARG A 1 114 ? 5.130 17.068 -0.230 1.00 31.04 409 ARG A O 1
ATOM 1569 N N . ALA A 1 115 ? 4.736 19.237 -0.523 1.00 27.07 410 ALA A N 1
ATOM 1570 C CA . ALA A 1 115 ? 3.379 19.130 0.004 1.00 37.06 410 ALA A CA 1
ATOM 1571 C C . ALA A 1 115 ? 2.502 18.116 -0.769 1.00 39.76 410 ALA A C 1
ATOM 1572 O O . ALA A 1 115 ? 1.583 17.515 -0.190 1.00 28.95 410 ALA A O 1
ATOM 1579 N N . LEU A 1 116 ? 2.757 17.935 -2.068 1.00 42.64 411 LEU A N 1
ATOM 1580 C CA . LEU A 1 116 ? 1.888 17.072 -2.881 1.00 35.16 411 LEU A CA 1
ATOM 1581 C C . LEU A 1 116 ? 2.106 15.575 -2.627 1.00 32.19 411 LEU A C 1
ATOM 1582 O O . LEU A 1 116 ? 1.249 14.735 -3.001 1.00 28.02 411 LEU A O 1
ATOM 1598 N N . LEU A 1 117 ? 3.248 15.257 -2.015 1.00 33.94 412 LEU A N 1
ATOM 1599 C CA . LEU A 1 117 ? 3.484 13.925 -1.410 1.00 45.36 412 LEU A CA 1
ATOM 1600 C C . LEU A 1 117 ? 2.359 13.550 -0.430 1.00 41.48 412 LEU A C 1
ATOM 1601 O O . LEU A 1 117 ? 2.024 12.391 -0.268 1.00 40.24 412 LEU A O 1
ATOM 1617 N N . GLN A 1 118 ? 1.851 14.543 0.286 1.00 37.00 413 GLN A N 1
ATOM 1618 C CA . GLN A 1 118 ? 0.765 14.380 1.259 1.00 37.42 413 GLN A CA 1
ATOM 1619 C C . GLN A 1 118 ? -0.643 14.742 0.781 1.00 38.82 413 GLN A C 1
ATOM 1620 O O . GLN A 1 118 ? -1.556 14.916 1.603 1.00 47.20 413 GLN A O 1
ATOM 1634 N N . ASN A 1 119 ? -0.798 14.994 -0.508 1.00 39.64 414 ASN A N 1
ATOM 1635 C CA . ASN A 1 119 ? -2.061 15.456 -1.061 1.00 43.91 414 ASN A CA 1
ATOM 1636 C C . ASN A 1 119 ? -2.419 14.587 -2.243 1.00 39.53 414 ASN A C 1
ATOM 1637 O O . ASN A 1 119 ? -1.562 14.263 -3.067 1.00 29.27 414 ASN A O 1
ATOM 1648 N N . ASN A 1 120 ? -3.574 13.972 -2.156 1.00 30.18 415 ASN A N 1
ATOM 1649 C CA . ASN A 1 120 ? -4.144 13.202 -3.258 1.00 33.12 415 ASN A CA 1
ATOM 1650 C C . ASN A 1 120 ? -5.376 13.772 -3.851 1.00 25.57 415 ASN A C 1
ATOM 1651 O O . ASN A 1 120 ? -6.160 12.961 -4.302 1.00 27.24 415 ASN A O 1
ATOM 1662 N N . THR A 1 121 ? -5.765 14.994 -3.500 1.00 27.90 416 THR A N 1
ATOM 1663 C CA . THR A 1 121 ? -6.923 15.648 -4.139 1.00 43.76 416 THR A CA 1
ATOM 1664 C C . THR A 1 121 ? -6.747 16.801 -5.164 1.00 45.98 416 THR A C 1
ATOM 1665 O O . THR A 1 121 ? -7.683 17.115 -5.921 1.00 29.67 416 THR A O 1
ATOM 1676 N N . LEU A 1 122 ? -5.540 17.336 -5.291 1.00 30.71 417 LEU A N 1
ATOM 1677 C CA . LEU A 1 122 ? -5.300 18.460 -6.212 1.00 31.50 417 LEU A CA 1
ATOM 1678 C C . LEU A 1 122 ? -4.943 17.846 -7.528 1.00 24.81 417 LEU A C 1
ATOM 1679 O O . LEU A 1 122 ? -4.031 17.021 -7.564 1.00 23.10 417 LEU A O 1
ATOM 1695 N N . THR A 1 123 ? -5.770 18.072 -8.543 1.00 28.45 418 THR A N 1
ATOM 1696 C CA . THR A 1 123 ? -5.449 17.596 -9.887 1.00 38.86 418 THR A CA 1
ATOM 1697 C C . THR A 1 123 ? -4.877 18.615 -10.893 1.00 33.84 418 THR A C 1
ATOM 1698 O O . THR A 1 123 ? -4.397 18.208 -11.947 1.00 22.47 418 THR A O 1
ATOM 1709 N N . GLU A 1 124 ? -4.897 19.904 -10.553 1.00 24.01 419 GLU A N 1
ATOM 1710 C CA . GLU A 1 124 ? -4.363 20.938 -11.440 1.00 21.65 419 GLU A CA 1
ATOM 1711 C C . GLU A 1 124 ? -3.599 21.965 -10.654 1.00 20.69 419 GLU A C 1
ATOM 1712 O O . GLU A 1 124 ? -4.149 22.602 -9.761 1.00 25.31 419 GLU A O 1
ATOM 1724 N N . LEU A 1 125 ? -2.334 22.098 -10.992 1.00 21.37 420 LEU A N 1
ATOM 1725 C CA . LEU A 1 125 ? -1.472 23.149 -10.486 1.00 19.25 420 LEU A CA 1
ATOM 1726 C C . LEU A 1 125 ? -0.815 23.941 -11.625 1.00 21.22 420 LEU A C 1
ATOM 1727 O O . LEU A 1 125 ? -0.218 23.339 -12.516 1.00 15.80 420 LEU A O 1
ATOM 1743 N N . ARG A 1 126 ? -0.904 25.279 -11.591 1.00 14.88 421 ARG A N 1
ATOM 1744 C CA . ARG A 1 126 ? -0.280 26.116 -12.605 1.00 25.45 421 ARG A CA 1
ATOM 1745 C C . ARG A 1 126 ? 0.440 27.305 -11.960 1.00 25.92 421 ARG A C 1
ATOM 1746 O O . ARG A 1 126 ? -0.032 27.876 -10.945 1.00 17.23 421 ARG A O 1
ATOM 1767 N N . PHE A 1 127 ? 1.727 27.371 -12.271 1.00 23.32 422 PHE A N 1
ATOM 1768 C CA . PHE A 1 127 ? 2.663 28.475 -11.968 1.00 16.08 422 PHE A CA 1
ATOM 1769 C C . PHE A 1 127 ? 3.334 29.221 -13.150 1.00 20.92 422 PHE A C 1
ATOM 1770 O O . PHE A 1 127 ? 4.506 29.541 -13.027 1.00 18.42 422 PHE A O 1
ATOM 1787 N N . HIS A 1 128 ? 2.757 29.219 -14.344 1.00 17.19 423 HIS A N 1
ATOM 1788 C CA . HIS A 1 128 ? 3.332 29.951 -15.479 1.00 18.50 423 HIS A CA 1
ATOM 1789 C C . HIS A 1 128 ? 3.797 31.362 -15.126 1.00 23.41 423 HIS A C 1
ATOM 1790 O O . HIS A 1 128 ? 3.159 32.039 -14.332 1.00 19.16 423 HIS A O 1
ATOM 1804 N N . ASN A 1 129 ? 4.927 31.755 -15.718 1.00 22.38 424 ASN A N 1
ATOM 1805 C CA . ASN A 1 129 ? 5.316 33.164 -15.851 1.00 24.75 424 ASN A CA 1
ATOM 1806 C C . ASN A 1 129 ? 5.699 33.818 -14.495 1.00 20.43 424 ASN A C 1
ATOM 1807 O O . ASN A 1 129 ? 5.360 34.942 -14.181 1.00 22.84 424 ASN A O 1
ATOM 1818 N N . GLN A 1 130 ? 6.404 33.081 -13.669 1.00 22.02 425 GLN A N 1
ATOM 1819 C CA . GLN A 1 130 ? 6.911 33.709 -12.453 1.00 25.30 425 GLN A CA 1
ATOM 1820 C C . GLN A 1 130 ? 7.989 34.732 -12.820 1.00 27.55 425 GLN A C 1
ATOM 1821 O O . GLN A 1 130 ? 8.692 34.552 -13.821 1.00 26.68 425 GLN A O 1
ATOM 1835 N N . ARG A 1 131 ? 8.108 35.804 -12.031 1.00 28.02 426 ARG A N 1
ATOM 1836 C CA . ARG A 1 131 ? 9.107 36.846 -12.322 1.00 35.36 426 ARG A CA 1
ATOM 1837 C C . ARG A 1 131 ? 10.516 36.392 -11.948 1.00 26.95 426 ARG A C 1
ATOM 1838 O O . ARG A 1 131 ? 11.494 37.035 -12.291 1.00 35.69 426 ARG A O 1
ATOM 1859 N N . HIS A 1 132 ? 10.602 35.296 -11.207 1.00 29.17 427 HIS A N 1
ATOM 1860 C CA . HIS A 1 132 ? 11.876 34.756 -10.773 1.00 28.94 427 HIS A CA 1
ATOM 1861 C C . HIS A 1 132 ? 11.965 33.373 -11.356 1.00 38.05 427 HIS A C 1
ATOM 1862 O O . HIS A 1 132 ? 11.153 32.505 -11.050 1.00 47.53 427 HIS A O 1
ATOM 1876 N N . ILE A 1 133 ? 12.953 33.138 -12.200 1.00 61.57 428 ILE A N 1
ATOM 1877 C CA . ILE A 1 133 ? 12.899 31.910 -12.952 1.00 61.70 428 ILE A CA 1
ATOM 1878 C C . ILE A 1 133 ? 13.371 30.730 -12.078 1.00 39.03 428 ILE A C 1
ATOM 1879 O O . ILE A 1 133 ? 14.299 30.801 -11.285 1.00 37.80 428 ILE A O 1
ATOM 1895 N N . CYS A 1 134 ? 12.652 29.643 -12.269 1.00 44.61 429 CYS A N 1
ATOM 1896 C CA . CYS A 1 134 ? 12.756 28.399 -11.522 1.00 61.13 429 CYS A CA 1
ATOM 1897 C C . CYS A 1 134 ? 14.183 27.841 -11.300 1.00 61.45 429 CYS A C 1
ATOM 1898 O O . CYS A 1 134 ? 14.574 27.561 -10.159 1.00 62.14 429 CYS A O 1
ATOM 1906 N N . GLY A 1 135 ? 14.890 27.566 -12.398 1.00 41.80 430 GLY A N 1
ATOM 1907 C CA . GLY A 1 135 ? 16.212 26.965 -12.348 1.00 52.85 430 GLY A CA 1
ATOM 1908 C C . GLY A 1 135 ? 16.183 25.474 -12.668 1.00 68.29 430 GLY A C 1
ATOM 1909 O O . GLY A 1 135 ? 15.225 24.780 -12.330 1.00 57.19 430 GLY A O 1
ATOM 1913 N N . GLY A 1 136 ? 17.252 24.979 -13.295 1.00 66.47 431 GLY A N 1
ATOM 1914 C CA . GLY A 1 136 ? 17.300 23.617 -13.807 1.00 37.08 431 GLY A CA 1
ATOM 1915 C C . GLY A 1 136 ? 17.223 22.583 -12.701 1.00 42.68 431 GLY A C 1
ATOM 1916 O O . GLY A 1 136 ? 16.567 21.538 -12.859 1.00 39.79 431 GLY A O 1
ATOM 1920 N N . LYS A 1 137 ? 17.870 22.888 -11.577 1.00 39.45 432 LYS A N 1
ATOM 1921 C CA . LYS A 1 137 ? 17.991 21.933 -10.479 1.00 44.89 432 LYS A CA 1
ATOM 1922 C C . LYS A 1 137 ? 16.624 21.744 -9.876 1.00 38.67 432 LYS A C 1
ATOM 1923 O O . LYS A 1 137 ? 16.222 20.638 -9.507 1.00 37.35 432 LYS A O 1
ATOM 1942 N N . THR A 1 138 ? 15.887 22.843 -9.825 1.00 36.57 433 THR A N 1
ATOM 1943 C CA . THR A 1 138 ? 14.521 22.802 -9.353 1.00 45.93 433 THR A CA 1
ATOM 1944 C C . THR A 1 138 ? 13.617 21.962 -10.299 1.00 37.04 433 THR A C 1
ATOM 1945 O O . THR A 1 138 ? 12.831 21.116 -9.835 1.00 30.38 433 THR A O 1
ATOM 1956 N N . GLU A 1 139 ? 13.754 22.159 -11.611 1.00 30.77 434 GLU A N 1
ATOM 1957 C CA . GLU A 1 139 ? 12.969 21.375 -12.577 1.00 32.73 434 GLU A CA 1
ATOM 1958 C C . GLU A 1 139 ? 13.274 19.910 -12.430 1.00 28.40 434 GLU A C 1
ATOM 1959 O O . GLU A 1 139 ? 12.358 19.087 -12.470 1.00 25.71 434 GLU A O 1
ATOM 1971 N N . MET A 1 140 ? 14.553 19.583 -12.255 1.00 31.33 435 MET A N 1
ATOM 1972 C CA A MET A 1 140 ? 14.969 18.209 -12.077 0.52 34.51 435 MET A CA 1
ATOM 1973 C CA B MET A 1 140 ? 14.934 18.190 -12.074 0.48 34.73 435 MET A CA 1
ATOM 1974 C C . MET A 1 140 ? 14.290 17.645 -10.809 1.00 36.85 435 MET A C 1
ATOM 1975 O O . MET A 1 140 ? 13.777 16.528 -10.788 1.00 33.04 435 MET A O 1
ATOM 2002 N N . GLU A 1 141 ? 14.242 18.449 -9.757 1.00 38.65 436 GLU A N 1
ATOM 2003 C CA . GLU A 1 141 ? 13.660 17.968 -8.501 1.00 34.41 436 GLU A CA 1
ATOM 2004 C C . GLU A 1 141 ? 12.126 17.876 -8.519 1.00 37.95 436 GLU A C 1
ATOM 2005 O O . GLU A 1 141 ? 11.540 17.024 -7.837 1.00 37.07 436 GLU A O 1
ATOM 2017 N N . ILE A 1 142 ? 11.474 18.774 -9.255 1.00 32.82 437 ILE A N 1
ATOM 2018 C CA . ILE A 1 142 ? 10.021 18.692 -9.455 1.00 36.00 437 ILE A CA 1
ATOM 2019 C C . ILE A 1 142 ? 9.653 17.346 -10.055 1.00 26.62 437 ILE A C 1
ATOM 2020 O O . ILE A 1 142 ? 8.718 16.696 -9.612 1.00 25.83 437 ILE A O 1
ATOM 2036 N N . ALA A 1 143 ? 10.364 16.971 -11.113 1.00 22.88 438 ALA A N 1
ATOM 2037 C CA . ALA A 1 143 ? 10.153 15.691 -11.775 1.00 24.10 438 ALA A CA 1
ATOM 2038 C C . ALA A 1 143 ? 10.342 14.524 -10.803 1.00 37.05 438 ALA A C 1
ATOM 2039 O O . ALA A 1 143 ? 9.524 13.596 -10.773 1.00 32.85 438 ALA A O 1
ATOM 2046 N N . LYS A 1 144 ? 11.392 14.582 -9.985 1.00 36.19 439 LYS A N 1
ATOM 2047 C CA . LYS A 1 144 ? 11.620 13.532 -8.997 1.00 34.80 439 LYS A CA 1
ATOM 2048 C C . LYS A 1 144 ? 10.477 13.442 -8.004 1.00 35.04 439 LYS A C 1
ATOM 2049 O O . LYS A 1 144 ? 9.944 12.374 -7.773 1.00 42.39 439 LYS A O 1
ATOM 2068 N N . LEU A 1 145 ? 10.079 14.566 -7.434 1.00 31.51 440 LEU A N 1
ATOM 2069 C CA . LEU A 1 145 ? 8.943 14.589 -6.528 1.00 30.47 440 LEU A CA 1
ATOM 2070 C C . LEU A 1 145 ? 7.597 14.167 -7.134 1.00 32.38 440 LEU A C 1
ATOM 2071 O O . LEU A 1 145 ? 6.785 13.527 -6.476 1.00 28.32 440 LEU A O 1
ATOM 2087 N N . LEU A 1 146 ? 7.334 14.568 -8.378 1.00 30.67 441 LEU A N 1
ATOM 2088 C CA . LEU A 1 146 ? 6.050 14.266 -8.987 1.00 23.46 441 LEU A CA 1
ATOM 2089 C C . LEU A 1 146 ? 5.872 12.740 -9.130 1.00 25.42 441 LEU A C 1
ATOM 2090 O O . LEU A 1 146 ? 4.760 12.229 -9.085 1.00 24.58 441 LEU A O 1
ATOM 2106 N N . LYS A 1 147 ? 6.974 12.032 -9.283 1.00 27.15 442 LYS A N 1
ATOM 2107 C CA . LYS A 1 147 ? 6.927 10.572 -9.359 1.00 32.68 442 LYS A CA 1
ATOM 2108 C C . LYS A 1 147 ? 6.112 9.973 -8.207 1.00 39.44 442 LYS A C 1
ATOM 2109 O O . LYS A 1 147 ? 5.358 9.009 -8.398 1.00 44.79 442 LYS A O 1
ATOM 2128 N N . GLU A 1 148 ? 6.230 10.561 -7.023 1.00 34.70 443 GLU A N 1
ATOM 2129 C CA . GLU A 1 148 ? 5.541 10.020 -5.874 1.00 34.40 443 GLU A CA 1
ATOM 2130 C C . GLU A 1 148 ? 4.092 10.468 -5.743 1.00 45.85 443 GLU A C 1
ATOM 2131 O O . GLU A 1 148 ? 3.421 10.048 -4.788 1.00 46.77 443 GLU A O 1
ATOM 2143 N N . ASN A 1 149 ? 3.612 11.334 -6.648 1.00 38.26 444 ASN A N 1
ATOM 2144 C CA . ASN A 1 149 ? 2.215 11.791 -6.601 1.00 27.35 444 ASN A CA 1
ATOM 2145 C C . ASN A 1 149 ? 1.501 11.208 -7.811 1.00 30.33 444 ASN A C 1
ATOM 2146 O O . ASN A 1 149 ? 2.013 11.316 -8.921 1.00 33.86 444 ASN A O 1
ATOM 2157 N N . THR A 1 150 ? 0.421 10.478 -7.558 1.00 27.52 445 THR A N 1
ATOM 2158 C CA . THR A 1 150 ? -0.347 9.821 -8.603 1.00 47.70 445 THR A CA 1
ATOM 2159 C C . THR A 1 150 ? -1.654 10.461 -8.976 1.00 39.83 445 THR A C 1
ATOM 2160 O O . THR A 1 150 ? -2.377 9.901 -9.783 1.00 31.62 445 THR A O 1
ATOM 2171 N N . THR A 1 151 ? -2.042 11.521 -8.279 1.00 37.06 446 THR A N 1
ATOM 2172 C CA . THR A 1 151 ? -3.286 12.273 -8.577 1.00 28.81 446 THR A CA 1
ATOM 2173 C C . THR A 1 151 ? -3.219 13.630 -9.377 1.00 29.96 446 THR A C 1
ATOM 2174 O O . THR A 1 151 ? -4.221 14.070 -9.976 1.00 23.05 446 THR A O 1
ATOM 2185 N N . LEU A 1 152 ? -2.054 14.250 -9.491 1.00 26.91 447 LEU A N 1
ATOM 2186 C CA . LEU A 1 152 ? -2.005 15.503 -10.285 1.00 26.03 447 LEU A CA 1
ATOM 2187 C C . LEU A 1 152 ? -2.141 15.147 -11.774 1.00 20.82 447 LEU A C 1
ATOM 2188 O O . LEU A 1 152 ? -1.415 14.269 -12.246 1.00 19.54 447 LEU A O 1
ATOM 2204 N N . LEU A 1 153 ? -3.154 15.696 -12.461 1.00 23.35 448 LEU A N 1
ATOM 2205 C CA . LEU A 1 153 ? -3.297 15.512 -13.909 1.00 16.86 448 LEU A CA 1
ATOM 2206 C C . LEU A 1 153 ? -2.808 16.634 -14.834 1.00 19.09 448 LEU A C 1
ATOM 2207 O O . LEU A 1 153 ? -2.493 16.371 -15.940 1.00 19.73 448 LEU A O 1
ATOM 2223 N N . LYS A 1 154 ? -2.613 17.844 -14.323 1.00 22.50 449 LYS A N 1
ATOM 2224 C CA . LYS A 1 154 ? -2.279 19.000 -15.157 1.00 19.41 449 LYS A CA 1
ATOM 2225 C C . LYS A 1 154 ? -1.264 19.817 -14.420 1.00 20.40 449 LYS A C 1
ATOM 2226 O O . LYS A 1 154 ? -1.472 20.144 -13.270 1.00 17.82 449 LYS A O 1
ATOM 2245 N N . LEU A 1 155 ? -0.161 20.130 -15.074 1.00 26.02 450 LEU A N 1
ATOM 2246 C CA . LEU A 1 155 ? 0.805 21.023 -14.492 1.00 23.05 450 LEU A CA 1
ATOM 2247 C C . LEU A 1 155 ? 1.023 22.240 -15.389 1.00 20.99 450 LEU A C 1
ATOM 2248 O O . LEU A 1 155 ? 1.572 22.047 -16.488 1.00 22.40 450 LEU A O 1
ATOM 2264 N N . GLY A 1 156 ? 0.535 23.440 -15.026 1.00 21.22 451 GLY A N 1
ATOM 2265 C CA . GLY A 1 156 ? 0.844 24.582 -15.886 1.00 12.96 451 GLY A CA 1
ATOM 2266 C C . GLY A 1 156 ? 2.205 25.128 -15.614 1.00 15.91 451 GLY A C 1
ATOM 2267 O O . GLY A 1 156 ? 2.345 26.041 -14.782 1.00 13.53 451 GLY A O 1
ATOM 2271 N N . TYR A 1 157 ? 3.156 24.763 -16.467 1.00 13.42 452 TYR A N 1
ATOM 2272 C CA . TYR A 1 157 ? 4.483 25.332 -16.404 1.00 13.90 452 TYR A CA 1
ATOM 2273 C C . TYR A 1 157 ? 5.188 24.935 -17.697 1.00 20.74 452 TYR A C 1
ATOM 2274 O O . TYR A 1 157 ? 5.009 23.794 -18.144 1.00 22.18 452 TYR A O 1
ATOM 2292 N N . HIS A 1 158 ? 6.136 25.742 -18.169 1.00 17.20 453 HIS A N 1
ATOM 2293 C CA . HIS A 1 158 ? 6.910 25.369 -19.349 1.00 18.04 453 HIS A CA 1
ATOM 2294 C C . HIS A 1 158 ? 8.349 25.174 -18.949 1.00 20.48 453 HIS A C 1
ATOM 2295 O O . HIS A 1 158 ? 9.010 26.111 -18.508 1.00 21.23 453 HIS A O 1
ATOM 2309 N N . PHE A 1 159 ? 8.819 23.938 -19.118 1.00 20.13 454 PHE A N 1
ATOM 2310 C CA . PHE A 1 159 ? 10.123 23.513 -18.638 1.00 20.55 454 PHE A CA 1
ATOM 2311 C C . PHE A 1 159 ? 11.231 23.962 -19.541 1.00 26.51 454 PHE A C 1
ATOM 2312 O O . PHE A 1 159 ? 11.112 23.920 -20.743 1.00 27.94 454 PHE A O 1
ATOM 2329 N N . GLU A 1 160 ? 12.326 24.363 -18.929 1.00 26.10 455 GLU A N 1
ATOM 2330 C CA . GLU A 1 160 ? 13.500 24.781 -19.653 1.00 37.89 455 GLU A CA 1
ATOM 2331 C C . GLU A 1 160 ? 14.345 23.579 -20.095 1.00 32.82 455 GLU A C 1
ATOM 2332 O O . GLU A 1 160 ? 14.871 23.579 -21.204 1.00 36.54 455 GLU A O 1
ATOM 2344 N N . LEU A 1 161 ? 14.455 22.557 -19.239 1.00 28.72 456 LEU A N 1
ATOM 2345 C CA . LEU A 1 161 ? 15.249 21.359 -19.532 1.00 38.11 456 LEU A CA 1
ATOM 2346 C C . LEU A 1 161 ? 14.401 20.255 -20.169 1.00 39.72 456 LEU A C 1
ATOM 2347 O O . LEU A 1 161 ? 13.340 19.853 -19.652 1.00 21.87 456 LEU A O 1
ATOM 2363 N N . ALA A 1 162 ? 14.864 19.764 -21.308 1.00 31.32 457 ALA A N 1
ATOM 2364 C CA . ALA A 1 162 ? 14.084 18.790 -22.057 1.00 44.85 457 ALA A CA 1
ATOM 2365 C C . ALA A 1 162 ? 13.847 17.524 -21.247 1.00 33.33 457 ALA A C 1
ATOM 2366 O O . ALA A 1 162 ? 12.833 16.864 -21.427 1.00 24.43 457 ALA A O 1
ATOM 2373 N N . GLY A 1 163 ? 14.764 17.181 -20.342 1.00 30.29 458 GLY A N 1
ATOM 2374 C CA . GLY A 1 163 ? 14.627 15.938 -19.593 1.00 30.90 458 GLY A CA 1
ATOM 2375 C C . GLY A 1 163 ? 13.481 15.894 -18.591 1.00 31.08 458 GLY A C 1
ATOM 2376 O O . GLY A 1 163 ? 12.664 14.970 -18.594 1.00 27.29 458 GLY A O 1
ATOM 2380 N N . PRO A 1 164 ? 13.432 16.874 -17.687 1.00 37.86 459 PRO A N 1
ATOM 2381 C CA . PRO A 1 164 ? 12.297 16.978 -16.760 1.00 33.28 459 PRO A CA 1
ATOM 2382 C C . PRO A 1 164 ? 10.970 17.165 -17.515 1.00 27.61 459 PRO A C 1
ATOM 2383 O O . PRO A 1 164 ? 9.952 16.649 -17.107 1.00 27.62 459 PRO A O 1
ATOM 2394 N N . ARG A 1 165 ? 11.004 17.893 -18.625 1.00 23.29 460 ARG A N 1
ATOM 2395 C CA . ARG A 1 165 ? 9.801 18.098 -19.391 1.00 27.57 460 ARG A CA 1
ATOM 2396 C C . ARG A 1 165 ? 9.186 16.756 -19.860 1.00 32.82 460 ARG A C 1
ATOM 2397 O O . ARG A 1 165 ? 7.998 16.490 -19.657 1.00 27.91 460 ARG A O 1
ATOM 2418 N N . MET A 1 166 ? 10.005 15.907 -20.472 1.00 28.85 461 MET A N 1
ATOM 2419 C CA . MET A 1 166 ? 9.562 14.576 -20.903 1.00 36.79 461 MET A CA 1
ATOM 2420 C C . MET A 1 166 ? 9.031 13.737 -19.716 1.00 25.43 461 MET A C 1
ATOM 2421 O O . MET A 1 166 ? 7.913 13.268 -19.732 1.00 19.92 461 MET A O 1
ATOM 2435 N N . THR A 1 167 ? 9.841 13.609 -18.668 1.00 24.65 462 THR A N 1
ATOM 2436 C CA . THR A 1 167 ? 9.487 12.868 -17.470 1.00 34.20 462 THR A CA 1
ATOM 2437 C C . THR A 1 167 ? 8.164 13.335 -16.834 1.00 33.30 462 THR A C 1
ATOM 2438 O O . THR A 1 167 ? 7.335 12.527 -16.418 1.00 29.88 462 THR A O 1
ATOM 2449 N N . VAL A 1 168 ? 7.970 14.642 -16.750 1.00 21.00 463 VAL A N 1
ATOM 2450 C CA . VAL A 1 168 ? 6.731 15.169 -16.168 1.00 21.65 463 VAL A CA 1
ATOM 2451 C C . VAL A 1 168 ? 5.518 14.852 -17.061 1.00 20.14 463 VAL A C 1
ATOM 2452 O O . VAL A 1 168 ? 4.462 14.453 -16.567 1.00 26.82 463 VAL A O 1
ATOM 2465 N N . THR A 1 169 ? 5.678 14.996 -18.373 1.00 23.09 464 THR A N 1
ATOM 2466 C CA . THR A 1 169 ? 4.567 14.691 -19.301 1.00 28.29 464 THR A CA 1
ATOM 2467 C C . THR A 1 169 ? 4.153 13.232 -19.125 1.00 24.19 464 THR A C 1
ATOM 2468 O O . THR A 1 169 ? 2.943 12.906 -19.034 1.00 18.85 464 THR A O 1
ATOM 2479 N N . ASN A 1 170 ? 5.165 12.359 -19.083 1.00 15.99 465 ASN A N 1
ATOM 2480 C CA . ASN A 1 170 ? 4.923 10.899 -18.942 1.00 19.70 465 ASN A CA 1
ATOM 2481 C C . ASN A 1 170 ? 4.266 10.579 -17.616 1.00 21.67 465 ASN A C 1
ATOM 2482 O O . ASN A 1 170 ? 3.318 9.763 -17.531 1.00 22.27 465 ASN A O 1
ATOM 2493 N N . LEU A 1 171 ? 4.716 11.287 -16.579 1.00 18.54 466 LEU A N 1
ATOM 2494 C CA . LEU A 1 171 ? 4.119 11.121 -15.261 1.00 26.53 466 LEU A CA 1
ATOM 2495 C C . LEU A 1 171 ? 2.678 11.575 -15.261 1.00 23.82 466 LEU A C 1
ATOM 2496 O O . LEU A 1 171 ? 1.827 10.939 -14.631 1.00 26.25 466 LEU A O 1
ATOM 2512 N N . LEU A 1 172 ? 2.372 12.649 -15.973 1.00 28.20 467 LEU A N 1
ATOM 2513 C CA . LEU A 1 172 ? 1.001 13.127 -15.956 1.00 25.59 467 LEU A CA 1
ATOM 2514 C C . LEU A 1 172 ? 0.105 12.144 -16.725 1.00 25.14 467 LEU A C 1
ATOM 2515 O O . LEU A 1 172 ? -1.060 11.919 -16.356 1.00 23.46 467 LEU A O 1
ATOM 2531 N N . SER A 1 173 ? 0.635 11.563 -17.794 1.00 20.35 468 SER A N 1
ATOM 2532 C CA A SER A 1 173 ? -0.148 10.589 -18.558 0.35 17.47 468 SER A CA 1
ATOM 2533 C CA B SER A 1 173 ? -0.126 10.583 -18.573 0.65 17.03 468 SER A CA 1
ATOM 2534 C C . SER A 1 173 ? -0.368 9.342 -17.716 1.00 20.33 468 SER A C 1
ATOM 2535 O O . SER A 1 173 ? -1.470 8.814 -17.692 1.00 17.39 468 SER A O 1
ATOM 2550 N N . ARG A 1 174 ? 0.707 8.892 -17.033 1.00 17.70 469 ARG A N 1
ATOM 2551 C CA . ARG A 1 174 ? 0.616 7.848 -16.020 1.00 26.81 469 ARG A CA 1
ATOM 2552 C C . ARG A 1 174 ? -0.476 8.111 -15.024 1.00 27.23 469 ARG A C 1
ATOM 2553 O O . ARG A 1 174 ? -1.195 7.197 -14.654 1.00 30.44 469 ARG A O 1
ATOM 2574 N N . ASN A 1 175 ? -0.582 9.344 -14.534 1.00 30.21 470 ASN A N 1
ATOM 2575 C CA . ASN A 1 175 ? -1.556 9.623 -13.470 1.00 20.16 470 ASN A CA 1
ATOM 2576 C C . ASN A 1 175 ? -2.956 9.584 -14.003 1.00 19.89 470 ASN A C 1
ATOM 2577 O O . ASN A 1 175 ? -3.900 9.108 -13.341 1.00 27.20 470 ASN A O 1
ATOM 2588 N N . MET A 1 176 ? -3.077 10.091 -15.212 1.00 21.65 471 MET A N 1
ATOM 2589 C CA A MET A 1 176 ? -4.322 9.995 -15.939 0.62 24.68 471 MET A CA 1
ATOM 2590 C CA B MET A 1 176 ? -4.280 9.970 -16.007 0.38 24.25 471 MET A CA 1
ATOM 2591 C C . MET A 1 176 ? -4.694 8.507 -16.093 1.00 28.16 471 MET A C 1
ATOM 2592 O O . MET A 1 176 ? -5.852 8.141 -15.935 1.00 24.57 471 MET A O 1
ATOM 2618 N N . ASP A 1 177 ? -3.706 7.667 -16.372 1.00 20.54 472 ASP A N 1
ATOM 2619 C CA . ASP A 1 177 ? -3.962 6.223 -16.534 1.00 27.39 472 ASP A CA 1
ATOM 2620 C C . ASP A 1 177 ? -4.274 5.601 -15.173 1.00 27.01 472 ASP A C 1
ATOM 2621 O O . ASP A 1 177 ? -5.145 4.739 -15.049 1.00 29.13 472 ASP A O 1
ATOM 2630 N N . LYS A 1 178 ? -3.576 6.052 -14.138 1.00 31.21 473 LYS A N 1
ATOM 2631 C CA . LYS A 1 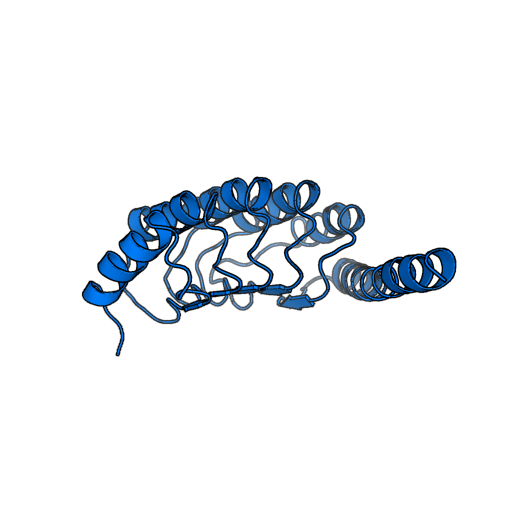178 ? -3.830 5.511 -12.817 1.00 31.38 473 LYS A CA 1
ATOM 2632 C C . LYS A 1 178 ? -5.229 5.845 -12.335 1.00 28.43 473 LYS A C 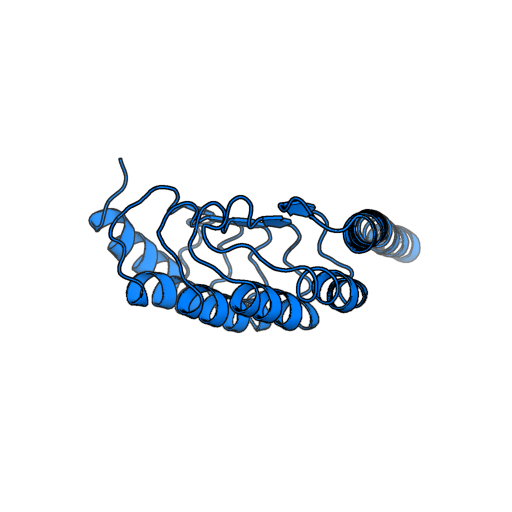1
ATOM 2633 O O . LYS A 1 178 ? -5.860 5.046 -11.644 1.00 37.43 473 LYS A O 1
ATOM 2652 N N . GLN A 1 179 ? -5.737 7.004 -12.696 1.00 30.02 474 GLN A N 1
ATOM 2653 C CA A GLN A 1 179 ? -7.077 7.347 -12.257 0.58 32.56 474 GLN A CA 1
ATOM 2654 C CA B GLN A 1 179 ? -7.079 7.425 -12.335 0.42 32.77 474 GLN A CA 1
ATOM 2655 C C . GLN A 1 179 ? -8.132 6.530 -12.974 1.00 32.65 474 GLN A C 1
ATOM 2656 O O . GLN A 1 179 ? -9.096 6.119 -12.346 1.00 33.23 474 GLN A O 1
ATOM 2683 N N . ARG A 1 180 ? -7.974 6.264 -14.259 1.00 34.67 475 ARG A N 1
ATOM 2684 C CA . ARG A 1 180 ? -8.969 5.410 -14.925 1.00 38.88 475 ARG A CA 1
ATOM 2685 C C . ARG A 1 180 ? -8.921 3.995 -14.318 1.00 34.00 475 ARG A C 1
ATOM 2686 O O . ARG A 1 180 ? -9.956 3.366 -14.067 1.00 35.81 475 ARG A O 1
ATOM 2707 N N . GLN A 1 181 ? -7.706 3.505 -14.068 1.00 38.30 476 GLN A N 1
ATOM 2708 C CA . GLN A 1 181 ? -7.503 2.184 -13.470 1.00 36.96 476 GLN A CA 1
ATOM 2709 C C . GLN A 1 181 ? -8.181 2.040 -12.112 1.00 39.90 476 GLN A C 1
ATOM 2710 O O . GLN A 1 181 ? -8.794 1.011 -11.826 1.00 38.57 476 GLN A O 1
ATOM 2724 N N . LYS A 1 182 ? -8.038 3.058 -11.263 1.00 35.71 477 LYS A N 1
ATOM 2725 C CA . LYS A 1 182 ? -8.687 3.060 -9.971 1.00 39.32 477 LYS A CA 1
ATOM 2726 C C . LYS A 1 182 ? -10.198 3.052 -10.131 1.00 43.97 477 LYS A C 1
ATOM 2727 O O . LYS A 1 182 ? -10.893 2.247 -9.495 1.00 43.66 477 LYS A O 1
ATOM 2746 N N . ARG A 1 183 ? -10.717 3.911 -10.999 1.00 42.47 478 ARG A N 1
ATOM 2747 C CA . ARG A 1 183 ? -12.157 3.941 -11.210 1.00 48.24 478 ARG A CA 1
ATOM 2748 C C . ARG A 1 183 ? -12.661 2.615 -11.792 1.00 48.35 478 ARG A C 1
ATOM 2749 O O . ARG A 1 183 ? -13.749 2.135 -11.453 1.00 46.92 478 ARG A O 1
ATOM 2770 N N . LEU A 1 184 ? -11.886 2.034 -12.695 1.00 43.69 479 LEU A N 1
ATOM 2771 C CA . LEU A 1 184 ? -12.350 0.818 -13.366 1.00 48.87 479 LEU A CA 1
ATOM 2772 C C . LEU A 1 184 ? -12.321 -0.346 -12.387 1.00 50.41 479 LEU A C 1
ATOM 2773 O O . LEU A 1 184 ? -13.226 -1.167 -12.403 1.00 50.27 479 LEU A O 1
ATOM 2789 N N . GLN A 1 185 ? -11.318 -0.411 -11.516 1.00 65.25 480 GLN A N 1
ATOM 2790 C CA . GLN A 1 185 ? -11.224 -1.565 -10.625 1.00 78.12 480 GLN A CA 1
ATOM 2791 C C . GLN A 1 185 ? -12.178 -1.333 -9.457 1.00 60.78 480 GLN A C 1
ATOM 2792 O O . GLN A 1 185 ? -12.578 -2.274 -8.806 1.00 65.57 480 GLN A O 1
ATOM 2806 N N . GLU A 1 186 ? -12.628 -0.102 -9.254 1.00 56.97 481 GLU A N 1
ATOM 2807 C CA . GLU A 1 186 ? -13.766 0.117 -8.364 1.00 61.64 481 GLU A CA 1
ATOM 2808 C C . GLU A 1 186 ? -15.078 -0.365 -8.993 1.00 59.79 481 GLU A C 1
ATOM 2809 O O . GLU A 1 186 ? -15.784 -1.180 -8.407 1.00 65.86 481 GLU A O 1
ATOM 2821 N N . GLN A 1 187 ? -15.387 0.116 -10.191 1.00 55.84 482 GLN A N 1
ATOM 2822 C CA . GLN A 1 187 ? -16.587 -0.308 -10.912 1.00 61.34 482 GLN A CA 1
ATOM 2823 C C . GLN A 1 187 ? -16.632 -1.840 -11.198 1.00 63.28 482 GLN A C 1
ATOM 2824 O O . GLN A 1 187 ? -17.691 -2.460 -11.113 1.00 65.09 482 GLN A O 1
ATOM 2838 N N . ARG A 1 188 ? -15.489 -2.433 -11.547 1.00 70.32 483 ARG A N 1
ATOM 2839 C CA . ARG A 1 188 ? -15.392 -3.871 -11.870 1.00 69.32 483 ARG A CA 1
ATOM 2840 C C . ARG A 1 188 ? -15.650 -4.758 -10.678 1.00 93.84 483 ARG A C 1
ATOM 2841 O O . ARG A 1 188 ? -16.420 -5.730 -10.755 1.00 111.54 483 ARG A O 1
ATOM 2862 N N . GLN A 1 189 ? -14.944 -4.449 -9.597 1.00 88.91 484 GLN A N 1
ATOM 2863 C CA . GLN A 1 189 ? -15.036 -5.212 -8.361 1.00 92.63 484 GLN A CA 1
ATOM 2864 C C . GLN A 1 189 ? -16.264 -4.871 -7.517 1.00 103.82 484 GLN A C 1
ATOM 2865 O O . GLN A 1 189 ? -16.568 -5.586 -6.566 1.00 99.33 484 GLN A O 1
ATOM 2879 N N . ALA A 1 190 ? -16.961 -3.783 -7.840 1.00 110.20 485 ALA A N 1
AT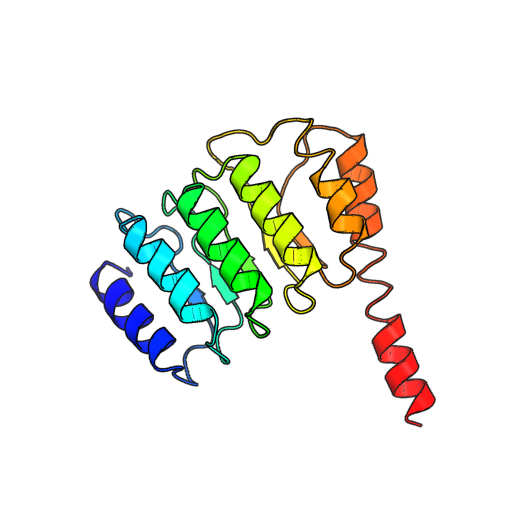OM 2880 C CA . ALA A 1 190 ? -18.199 -3.450 -7.128 1.00 103.01 485 ALA A CA 1
ATOM 2881 C C . ALA A 1 190 ? -19.450 -3.963 -7.873 1.00 109.65 485 ALA A C 1
ATOM 2882 O O . ALA A 1 190 ? -20.565 -3.801 -7.373 1.00 116.06 485 ALA A O 1
ATOM 2889 N N . GLN A 1 191 ? -19.238 -4.574 -9.050 1.00 103.88 486 GLN A N 1
ATOM 2890 C CA . GLN A 1 191 ? -20.227 -5.386 -9.804 1.00 99.92 486 GLN A CA 1
ATOM 2891 C C . GLN A 1 191 ? -21.565 -4.697 -10.080 1.00 106.61 486 GLN A C 1
ATOM 2892 O O . GLN A 1 191 ? -21.860 -4.373 -11.237 1.00 101.45 486 GLN A O 1
#

Foldseek 3Di:
DDAPVCLVVVLVCLLVLPQVAQEAAQAPYEDDDLVSLLSSLVSNLPRARHAYYANAPHQHELVSLLSNLVSQLRDQHHAEYHHEHYQYELVSVVSNLVSLLNHQRHAYEAYYRHPYDHDDVSLVVSLVSLLSHLRHQYYHYDDPDPVSVVSVNVSNVNSVVVVVVVVVCCVVVVD

GO terms:
  GO:0030016 myofibril (C, IDA)
  GO:0045010 actin nucleation (P, IDA)
  GO:0030838 positive regulation of actin filament polymerization (P, IDA)
  GO:0016020 membrane (C, TAS)
  GO:0005829 cytosol (C, TAS)

Solvent-accessible surface area: 9598 Å² total; per-residue (Å²): 213,63,74,92,82,64,9,118,92,23,20,86,95,2,134,118,49,16,75,169,12,78,94,1,76,6,42,96,16,112,144,14,76,48,93,33,1,68,21,0,0,85,17,0,62,136,6,64,87,0,106,89,0,3,0,11,37,1,141,0,41,23,103,0,0,84,7,0,7,95,0,0,99,39,2,123,26,0,54,18,0,15,1,16,22,0,33,0,39,7,148,0,4,13,16,3,2,117,0,3,86,104,7,90,32,0,44,48,0,81,3,46,96,25,112,84,132,15,24,27,166,11,0,113,62,0,8,156,20,1,125,113,4,55,20,0,49,127,22,12,38,147,28,125,70,80,40,2,122,103,61,4,77,87,19,24,54,60,0,112,95,77,59,145,90,108,130,37,68,90,110,155,137,78,209

Sequence (175 aa):
EPNSTDVEETLERIKNNDPKLEEVNLNNIRNIPIPTLKAYAEALKENSSYVKKFALANTRADDHVAFAIAIMLKANKTITSLNLDSNHITGKGILAIFRALLQNNTLTELRFHNQRHICGGKTEMMEIAKLLKENTTLLKLGYHFELAGPRMTVTNLLSSRNMMDKQQRQKRLQEQRQAQ

B-factor: mean 43.87, std 21.83, range [12.96, 132.24]

Nearest PDB structures (foldseek):
  4z8g-assembly1_A  TM=1.006E+00  e=8.537E-32  Homo sapiens
  4z94-assembly1_G  TM=9.604E-01  e=8.681E-28  Homo sapiens
  4z79-assembly1_A  TM=9.640E-01  e=3.201E-25  Homo sapiens
  4pki-assembly1_G  TM=9.714E-01  e=3.901E-21  Homo sapiens
  1io0-assembly1_A  TM=9.760E-01  e=3.032E-20  Gallus gallus

Radius of gyration: 16.55 Å; Cα contacts (8 Å, |Δi|>4): 322; chains: 1; bounding box: 40×51×30 Å

Secondary structure (DSSP, 8-state):
---HHHHHHHHHHHHTT-TT--EEE-TT-----HHHHHHHHHHHTT-SS--EEE-TTS---HHHHHHHHHHHHH-SS--EEE-TTS---HHHHHHHHHHHTT-SS--EEE-TT-SS---HHHHHHHHHHHHT-SS--EEE---SSHHHHHHHHHHHHHHHHHHHHHHHHHHHHT-

InterPro domains:
  IPR003124 WH2 domain [PF02205] (572-597)
  IPR003124 WH2 domain [PS51082] (574-593)
  IPR003124 WH2 domain [SM00246] (574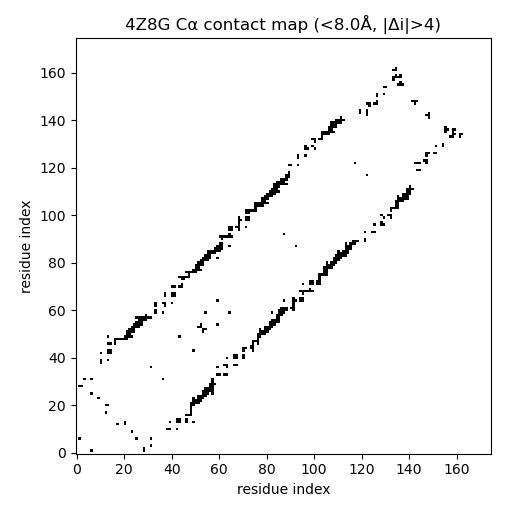-593)
  IPR004934 Tropomodulin [PF03250] (13-85)
  IPR004934 Tropomodulin [PTHR10901] (5-593)
  IPR032675 Leucine-rich repeat domain superfamily [G3DSA:3.80.10.10] (299-486)

CATH classification: 3.80.10.10